Protein AF-0000000078128749 (afdb_homodimer)

Nearest PDB structures (foldseek):
  4pjs-assembly1_A  TM=7.563E-01  e=1.202E-04  unidentified
  5orm-assembly1_A  TM=7.448E-01  e=1.924E-04  synthetic construct
  4pjq-assembly2_B  TM=6.997E-01  e=1.733E-04  unidentified
  5i9h-assembly1_A  TM=6.957E-01  e=4.929E-04  unidentified
  4wn4-assembly2_B  TM=5.924E-01  e=3.795E-04  synthetic construct

Sequence (244 aa):
MKEMEDLGLKFIANACFDLIIDGCAKAGKLEESLMHCEKMLERRLVPSCWAFNEMVGKLSEIGNMEQANAMLTILLDRGLLPDEITYSLLIEGKKMSFMKFSNSTMKLRTDHCLLDYWSMRHMKEMEDLGLKFIANACFDLIIDGCAKAGKLEESLMHCEKMLERRLVPSCWAFNEMVGKLSEIGNMEQANAMLTILLDRGLLPDEITYSLLIEGKKMSFMKFSNSTMKLRTDHCLLDYWSMRH

InterPro domains:
  IPR002885 Pentatricopeptide repeat [PS51375] (13-47)
  IPR002885 Pentatricopeptide repeat [TIGR00756] (16-49)
  IPR011990 Tetratricopeptide-like helical domain superfamily [G3DSA:1.25.40.10] (2-110)

Secondary structure (DSSP, 8-state):
-HHHHHTT-HHHHHHHHHHHHHHHHHTT-HHHHHHHHHHHHHTT----HHHHHHHHHHHHHTT-HHHHHHHHHHHHHTT----HHHHHHHHHHHHHHHHHHHTTT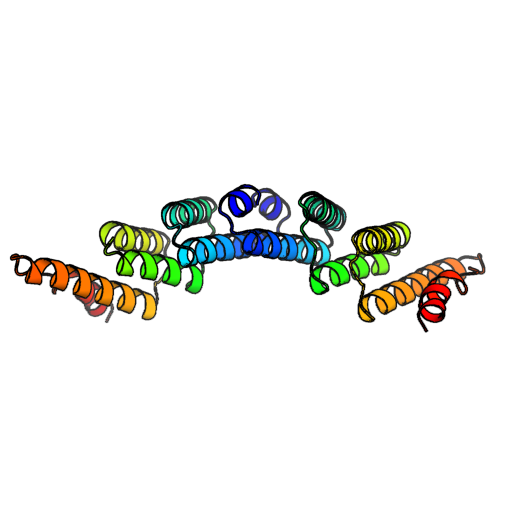-----HHHHHHHHHHH-/-HHHHHTT-HHHHHHHHHHHHHHHHHTT-HHHHHHHHHHHHHTT----HHHHHHHHHHHHHTT-HHHHHHHHHHHHHTT----HHHHHHHHHHHHHHHHHHHTTT-----HHHHHHHHHHH-

Radius of gyration: 25.06 Å; Cα contacts (8 Å, |Δi|>4): 248; chains: 2; bounding box: 35×80×43 Å

Foldseek 3Di:
DVVCVVVVNVVVVQVVLQCQLLVCLVVVVLVRSVVSQVVCVVVVHHHDLNSLLSNLLSCLVVLVLVVSVVSVVVCVVSVHDHDPSSLVSSVSSVVVNQVVVVVVPDNDPPPPPSCVVVVVVD/DVVCVVVVNVVVVQVVLLCQLLVCLVVVVLVRSVVSQVVCVVVVHHHDLNSLLSNLLSCLVVLVLVVSVVSVVVCVVSV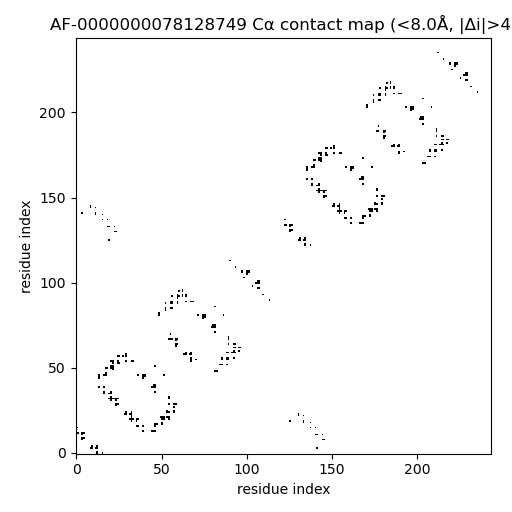HDHDPSSLVSSVSSVVVNQVVCVVPPDNDPPPPPSVVVVVVVD

pLDDT: mean 82.67, std 19.43, range [31.27, 96.88]

Organism: Quercus suber (NCBI:txid58331)

Solvent-accessible surface area (backbone atoms only — not comparable to full-atom values): 13249 Å² total; per-residue (Å²): 91,68,68,37,42,76,71,71,34,49,68,52,32,48,49,38,50,31,48,47,25,31,47,27,27,74,71,67,37,47,71,60,16,50,51,50,48,51,53,38,46,75,69,74,40,74,74,44,70,64,29,46,38,46,40,38,38,50,29,18,73,73,50,40,50,68,60,32,50,50,52,51,51,54,40,46,75,71,71,45,79,80,52,70,65,47,53,50,38,52,52,52,18,51,51,52,47,41,51,59,35,44,77,59,74,58,88,73,85,65,73,67,67,68,54,51,60,60,59,68,75,98,91,66,67,36,42,74,70,71,34,48,68,52,32,49,50,38,50,30,47,46,24,30,49,27,26,75,70,66,39,47,69,59,16,52,51,48,48,51,53,37,47,74,69,74,40,74,75,44,71,64,29,46,39,45,41,37,38,49,28,17,72,75,51,39,49,68,59,34,50,50,51,52,52,53,41,44,75,70,70,46,80,81,53,72,66,46,52,49,37,52,52,52,19,52,51,50,46,40,49,61,35,45,80,36,89,58,86,74,86,65,72,66,68,68,55,52,63,60,58,68,76,100

Structure (mmCIF, N/CA/C/O backbone):
data_AF-0000000078128749-model_v1
#
loop_
_entity.id
_entity.type
_entity.pdbx_description
1 polymer 'Pentatricopeptide repeat-containing protein'
#
loop_
_atom_site.group_PDB
_atom_site.id
_atom_site.type_symbol
_atom_site.label_atom_id
_atom_site.label_alt_id
_atom_site.label_comp_id
_atom_site.label_asym_id
_atom_site.label_entity_id
_atom_site.label_seq_id
_atom_site.pdbx_PDB_ins_code
_atom_site.Cartn_x
_atom_site.Cartn_y
_atom_site.Cartn_z
_atom_site.occupancy
_atom_site.B_iso_or_equiv
_atom_site.auth_seq_id
_atom_site.auth_comp_id
_atom_site.auth_asym_id
_atom_site.auth_atom_id
_atom_site.pdbx_PDB_model_num
ATOM 1 N N . MET A 1 1 ? 4.871 -4.762 8.406 1 80.31 1 MET A N 1
ATOM 2 C CA . MET A 1 1 ? 5.758 -3.773 7.801 1 80.31 1 MET A CA 1
ATOM 3 C C . MET A 1 1 ? 7.215 -4.066 8.141 1 80.31 1 MET A C 1
ATOM 5 O O . MET A 1 1 ? 8.078 -4.066 7.262 1 80.31 1 MET A O 1
ATOM 9 N N . LYS A 1 2 ? 7.371 -4.434 9.383 1 82.25 2 LYS A N 1
ATOM 10 C CA . LYS A 1 2 ? 8.719 -4.82 9.766 1 82.25 2 LYS A CA 1
ATOM 11 C C . LYS A 1 2 ? 9.18 -6.055 9 1 82.25 2 LYS A C 1
ATOM 13 O O . LYS A 1 2 ? 10.344 -6.141 8.586 1 82.25 2 LYS A O 1
ATOM 18 N N . GLU A 1 3 ? 8.25 -6.945 8.828 1 85.62 3 GLU A N 1
ATOM 19 C CA . GLU A 1 3 ? 8.555 -8.164 8.078 1 85.62 3 GLU A CA 1
ATOM 20 C C . GLU A 1 3 ? 9.039 -7.832 6.668 1 85.62 3 GLU A C 1
ATOM 22 O O . GLU A 1 3 ? 9.984 -8.453 6.168 1 85.62 3 GLU A O 1
ATOM 27 N N . MET A 1 4 ? 8.406 -6.836 6.02 1 91.19 4 MET A N 1
ATOM 28 C CA . MET A 1 4 ? 8.789 -6.449 4.664 1 91.19 4 MET A CA 1
ATOM 29 C C . MET A 1 4 ? 10.18 -5.828 4.645 1 91.19 4 MET A C 1
ATOM 31 O O . MET A 1 4 ? 10.969 -6.094 3.74 1 91.19 4 MET A O 1
ATOM 35 N N . GLU A 1 5 ? 10.477 -5.09 5.668 1 90.31 5 GLU A N 1
ATOM 36 C CA . GLU A 1 5 ? 11.797 -4.484 5.773 1 90.31 5 GLU A CA 1
ATOM 37 C C . GLU A 1 5 ? 12.883 -5.547 5.938 1 90.31 5 GLU A C 1
ATOM 39 O O . GLU A 1 5 ? 13.945 -5.453 5.324 1 90.31 5 GLU A O 1
ATOM 44 N N . ASP A 1 6 ? 12.555 -6.566 6.734 1 90.25 6 ASP A N 1
ATOM 45 C CA . ASP A 1 6 ? 13.508 -7.648 6.98 1 90.25 6 ASP A CA 1
ATOM 46 C C . ASP A 1 6 ? 13.766 -8.453 5.711 1 90.25 6 ASP A C 1
ATOM 48 O O . ASP A 1 6 ? 14.859 -8.992 5.527 1 90.25 6 ASP A O 1
ATOM 52 N N . LEU A 1 7 ? 12.82 -8.414 4.805 1 89.44 7 LEU A N 1
ATOM 53 C CA . LEU A 1 7 ? 12.938 -9.141 3.543 1 89.44 7 LEU A CA 1
ATOM 54 C C . LEU A 1 7 ? 13.648 -8.297 2.492 1 89.44 7 LEU A C 1
ATOM 56 O O . LEU A 1 7 ? 13.836 -8.734 1.355 1 89.44 7 LEU A O 1
ATOM 60 N N . GLY A 1 8 ? 14.125 -7.121 2.861 1 90.19 8 GLY A N 1
ATOM 61 C CA . GLY A 1 8 ? 14.773 -6.223 1.92 1 90.19 8 GLY A CA 1
ATOM 62 C C . GLY A 1 8 ? 13.789 -5.484 1.025 1 90.19 8 GLY A C 1
ATOM 63 O O . GLY A 1 8 ? 14.164 -5 -0.044 1 90.19 8 GLY A O 1
ATOM 64 N N . LEU A 1 9 ? 12.602 -5.438 1.396 1 92.88 9 LEU A N 1
ATOM 65 C CA . LEU A 1 9 ? 11.555 -4.793 0.609 1 92.88 9 LEU A CA 1
ATOM 66 C C . LEU A 1 9 ? 11.078 -3.516 1.285 1 92.88 9 LEU A C 1
ATOM 68 O O . LEU A 1 9 ? 9.875 -3.324 1.48 1 92.88 9 LEU A O 1
ATOM 72 N N . LYS A 1 10 ? 11.969 -2.676 1.602 1 92.75 10 LYS A N 1
ATOM 73 C CA . LYS A 1 10 ? 11.688 -1.406 2.266 1 92.75 10 LYS A CA 1
ATOM 74 C C . LYS A 1 10 ? 10.734 -0.554 1.434 1 92.75 10 LYS A C 1
ATOM 76 O O . LYS A 1 10 ? 9.906 0.182 1.983 1 92.75 10 LYS A O 1
ATOM 81 N N . PHE A 1 11 ? 10.891 -0.655 0.201 1 93.31 11 PHE A N 1
ATOM 82 C CA . PHE A 1 11 ? 10.047 0.138 -0.688 1 93.31 11 PHE A CA 1
ATOM 83 C C . PHE A 1 11 ? 8.578 -0.239 -0.521 1 93.31 11 PHE A C 1
ATOM 85 O O . PHE A 1 11 ? 7.699 0.62 -0.607 1 93.31 11 PHE A O 1
ATOM 92 N N . ILE A 1 12 ? 8.297 -1.489 -0.287 1 94.94 12 ILE A N 1
ATOM 93 C CA . ILE A 1 12 ? 6.926 -1.939 -0.09 1 94.94 12 ILE A CA 1
ATOM 94 C C . ILE A 1 12 ? 6.391 -1.398 1.234 1 94.94 12 ILE A C 1
ATOM 96 O O . ILE A 1 12 ? 5.258 -0.924 1.305 1 94.94 12 ILE A O 1
ATOM 100 N N . ALA A 1 13 ? 7.23 -1.529 2.223 1 94.12 13 ALA A N 1
ATOM 101 C CA . ALA A 1 13 ? 6.844 -0.983 3.521 1 94.12 13 ALA A CA 1
ATOM 102 C C . ALA A 1 13 ? 6.516 0.503 3.416 1 94.12 13 ALA A C 1
ATOM 104 O O . ALA A 1 13 ? 5.508 0.963 3.963 1 94.12 13 ALA A O 1
ATOM 105 N N . ASN A 1 14 ? 7.383 1.207 2.719 1 95 14 ASN A N 1
ATOM 106 C CA . ASN A 1 14 ? 7.168 2.637 2.529 1 95 14 ASN A CA 1
ATOM 107 C C . ASN A 1 14 ? 5.844 2.916 1.823 1 95 14 ASN A C 1
ATOM 109 O O . ASN A 1 14 ? 5.098 3.807 2.227 1 95 14 ASN A O 1
ATOM 113 N N . ALA A 1 15 ? 5.578 2.172 0.867 1 95 15 ALA A N 1
ATOM 114 C CA . ALA A 1 15 ? 4.352 2.346 0.092 1 95 15 ALA A CA 1
ATOM 115 C C . ALA A 1 15 ? 3.119 2.043 0.939 1 95 15 ALA A C 1
ATOM 117 O O . ALA A 1 15 ? 2.111 2.752 0.857 1 95 15 ALA A O 1
ATOM 118 N N . CYS A 1 16 ? 3.152 1.003 1.67 1 95.62 16 CYS A N 1
ATOM 119 C CA . CYS A 1 16 ? 2.045 0.65 2.551 1 95.62 16 CYS A CA 1
ATOM 120 C C . CYS A 1 16 ? 1.791 1.75 3.574 1 95.62 16 CYS A C 1
ATOM 122 O O . CYS A 1 16 ? 0.648 2.166 3.773 1 95.62 16 CYS A O 1
ATOM 124 N N . PHE A 1 17 ? 2.867 2.236 4.16 1 95.62 17 PHE A N 1
ATOM 125 C CA . PHE A 1 17 ? 2.721 3.312 5.137 1 95.62 17 PHE A CA 1
ATOM 126 C C . PHE A 1 17 ? 2.072 4.535 4.5 1 95.62 17 PHE A C 1
ATOM 128 O O . PHE A 1 17 ? 1.204 5.168 5.102 1 95.62 17 PHE A O 1
ATOM 135 N N . ASP A 1 18 ? 2.494 4.812 3.375 1 95.75 18 ASP A N 1
ATOM 136 C CA . ASP A 1 18 ? 1.937 5.961 2.664 1 95.75 18 ASP A CA 1
ATOM 137 C C . ASP A 1 18 ? 0.432 5.801 2.457 1 95.75 18 ASP A C 1
ATOM 139 O O . ASP A 1 18 ? -0.333 6.746 2.668 1 95.75 18 ASP A O 1
ATOM 143 N N . LEU A 1 19 ? 0.051 4.672 2.059 1 95 19 LEU A N 1
ATOM 144 C CA . LEU A 1 19 ? -1.359 4.395 1.813 1 95 19 LEU A CA 1
ATOM 145 C C . LEU A 1 19 ? -2.172 4.527 3.098 1 95 19 LEU A C 1
ATOM 147 O O . LEU A 1 19 ? -3.271 5.082 3.088 1 95 19 LEU A O 1
ATOM 151 N N . ILE A 1 20 ? -1.637 4.066 4.113 1 96.12 20 ILE A N 1
ATOM 152 C CA . ILE A 1 20 ? -2.33 4.066 5.395 1 96.12 20 ILE A CA 1
ATOM 153 C C . ILE A 1 20 ? -2.482 5.504 5.895 1 96.12 20 ILE A C 1
ATOM 155 O O . ILE A 1 20 ? -3.574 5.914 6.293 1 96.12 20 ILE A O 1
ATOM 159 N N . ILE A 1 21 ? -1.405 6.223 5.84 1 96.69 21 ILE A N 1
ATOM 160 C CA . ILE A 1 21 ? -1.433 7.609 6.293 1 96.69 21 ILE A CA 1
ATOM 161 C C . ILE A 1 21 ? -2.439 8.406 5.465 1 96.69 21 ILE A C 1
ATOM 163 O O . ILE A 1 21 ? -3.297 9.094 6.016 1 96.69 21 ILE A O 1
ATOM 167 N N . ASP A 1 22 ? -2.346 8.266 4.227 1 95.81 22 ASP A N 1
ATOM 168 C CA . ASP A 1 22 ? -3.232 8.961 3.303 1 95.81 22 ASP A CA 1
ATOM 169 C C . ASP A 1 22 ? -4.688 8.547 3.516 1 95.81 22 ASP A C 1
ATO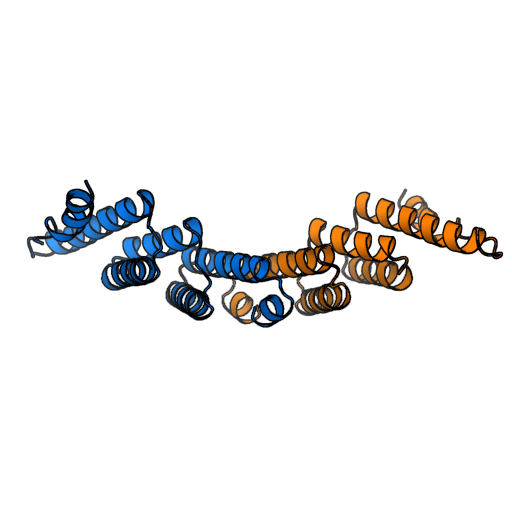M 171 O O . ASP A 1 22 ? -5.578 9.398 3.582 1 95.81 22 ASP A O 1
ATOM 175 N N . GLY A 1 23 ? -4.859 7.312 3.615 1 95.56 23 GLY A N 1
ATOM 176 C CA . GLY A 1 23 ? -6.211 6.801 3.766 1 95.56 23 GLY A CA 1
ATOM 177 C C . GLY A 1 23 ? -6.867 7.223 5.062 1 95.56 23 GLY A C 1
ATOM 178 O O . GLY A 1 23 ? -8.031 7.645 5.07 1 95.56 23 GLY A O 1
ATOM 179 N N . CYS A 1 24 ? -6.188 7.082 6.102 1 96.88 24 CYS A N 1
ATOM 180 C CA . CYS A 1 24 ? -6.707 7.504 7.398 1 96.88 24 CYS A CA 1
ATOM 181 C C . CYS A 1 24 ? -7.043 8.992 7.398 1 96.88 24 CYS A C 1
ATOM 183 O O . CYS A 1 24 ? -8.086 9.398 7.918 1 96.88 24 CYS A O 1
ATOM 185 N N . ALA A 1 25 ? -6.176 9.766 6.785 1 96.38 25 ALA A N 1
ATOM 186 C CA . ALA A 1 25 ? -6.41 11.203 6.715 1 96.38 25 ALA A CA 1
ATOM 187 C C . ALA A 1 25 ? -7.684 11.516 5.934 1 96.38 25 ALA A C 1
ATOM 189 O O . ALA A 1 25 ? -8.516 12.312 6.383 1 96.38 25 ALA A O 1
ATOM 190 N N . LYS A 1 26 ? -7.863 10.906 4.883 1 95.62 26 LYS A N 1
ATOM 191 C CA . LYS A 1 26 ? -9.023 11.141 4.023 1 95.62 26 LYS A CA 1
ATOM 192 C C . LYS A 1 26 ? -10.312 10.688 4.711 1 95.62 26 LYS A C 1
ATOM 194 O O . LYS A 1 26 ? -11.367 11.297 4.52 1 95.62 26 LYS A O 1
ATOM 199 N N . ALA A 1 27 ? -10.195 9.711 5.484 1 95.06 27 ALA A N 1
ATOM 200 C CA . ALA A 1 27 ? -11.352 9.172 6.18 1 95.06 27 ALA A CA 1
ATOM 201 C C . ALA A 1 27 ? -11.641 9.961 7.457 1 95.06 27 ALA A C 1
ATOM 203 O O . ALA A 1 27 ? -12.602 9.664 8.172 1 95.06 27 ALA A O 1
ATOM 204 N N . GLY A 1 28 ? -10.773 10.898 7.805 1 93.81 28 GLY A N 1
ATOM 205 C CA . GLY A 1 28 ? -10.969 11.734 8.977 1 93.81 28 GLY A CA 1
ATOM 206 C C . GLY A 1 28 ? -10.422 11.117 10.25 1 93.81 28 GLY A C 1
ATOM 207 O O . GLY A 1 28 ? -10.703 11.594 11.352 1 93.81 28 GLY A O 1
ATOM 208 N N . LYS A 1 29 ? -9.734 10 10.062 1 95.56 29 LYS A N 1
ATOM 209 C CA . LYS A 1 29 ? -9.086 9.352 11.195 1 95.56 29 LYS A CA 1
ATOM 210 C C . LYS A 1 29 ? -7.691 9.938 11.43 1 95.56 29 LYS A C 1
ATOM 212 O O . LYS A 1 29 ? -6.691 9.234 11.297 1 95.56 29 LYS A O 1
ATOM 217 N N . LEU A 1 30 ? -7.605 11.109 11.914 1 95.25 30 LEU A N 1
ATOM 218 C CA . LEU A 1 30 ? -6.379 11.898 11.953 1 95.25 30 LEU A CA 1
ATOM 219 C C . LEU A 1 30 ? -5.434 11.383 13.031 1 95.25 30 LEU A C 1
ATOM 221 O O . LEU A 1 30 ? -4.215 11.406 12.859 1 95.25 30 LEU A O 1
ATOM 225 N N . GLU A 1 31 ? -6 11.016 14.148 1 94.38 31 GLU A N 1
ATOM 226 C CA . GLU A 1 31 ? -5.141 10.469 15.195 1 94.38 31 GLU A CA 1
ATOM 227 C C . GLU A 1 31 ? -4.391 9.234 14.703 1 94.38 31 GLU A C 1
ATOM 229 O O . GLU A 1 31 ? -3.193 9.086 14.953 1 94.38 31 GLU A O 1
ATOM 234 N N . GLU A 1 32 ? -5.152 8.43 14.086 1 95.56 32 GLU A N 1
ATOM 235 C CA . GLU A 1 32 ? -4.527 7.234 13.523 1 95.56 32 GLU A CA 1
ATOM 236 C C . GLU A 1 32 ? -3.512 7.602 12.445 1 95.56 32 GLU A C 1
ATOM 238 O O . GLU A 1 32 ? -2.438 7.004 12.367 1 95.56 32 GLU A O 1
ATOM 243 N N . SER A 1 33 ? -3.855 8.469 11.531 1 96.56 33 SER A N 1
ATOM 244 C CA . SER A 1 33 ? -2.943 8.922 10.484 1 96.56 33 SER A CA 1
ATOM 245 C C . SER A 1 33 ? -1.631 9.43 11.078 1 96.56 33 SER A C 1
ATOM 247 O O . SER A 1 33 ? -0.551 9.055 10.617 1 96.56 33 SER A O 1
ATOM 249 N N . LEU A 1 34 ? -1.73 10.195 12.094 1 94.25 34 LEU A N 1
ATOM 250 C CA . LEU A 1 34 ? -0.562 10.766 12.758 1 94.25 34 LEU A CA 1
ATOM 251 C C . LEU A 1 34 ? 0.286 9.672 13.398 1 94.25 34 LEU A C 1
ATOM 253 O O . LEU A 1 34 ? 1.517 9.711 13.32 1 94.25 34 LEU A O 1
ATOM 257 N N . MET A 1 35 ? -0.373 8.789 14.055 1 94.69 35 MET A N 1
ATOM 258 C CA . MET A 1 35 ? 0.328 7.688 14.703 1 94.69 35 MET A CA 1
ATOM 259 C C . MET A 1 35 ? 1.159 6.898 13.695 1 94.69 35 MET A C 1
ATOM 261 O O . MET A 1 35 ? 2.318 6.578 13.961 1 94.69 35 MET A O 1
ATOM 265 N N . HIS A 1 36 ? 0.603 6.602 12.594 1 95.5 36 HIS A N 1
ATOM 266 C CA . HIS A 1 36 ? 1.314 5.828 11.586 1 95.5 36 HIS A CA 1
ATOM 267 C C . HIS A 1 36 ? 2.424 6.656 10.938 1 95.5 36 HIS A C 1
ATOM 269 O O . HIS A 1 36 ? 3.469 6.117 10.57 1 95.5 36 HIS A O 1
ATOM 275 N N . CYS A 1 37 ? 2.203 7.891 10.781 1 95.38 37 CYS A N 1
ATOM 276 C CA . CYS A 1 37 ? 3.266 8.758 10.281 1 95.38 37 CYS A CA 1
ATOM 277 C C . CYS A 1 37 ? 4.469 8.734 11.219 1 95.38 37 CYS A C 1
ATOM 279 O O . CYS A 1 37 ? 5.609 8.625 10.758 1 95.38 37 CYS A O 1
ATOM 281 N N . GLU A 1 38 ? 4.219 8.82 12.445 1 92.12 38 GLU A N 1
ATOM 282 C CA . GLU A 1 38 ? 5.297 8.758 13.43 1 92.12 38 GLU A CA 1
ATOM 283 C C . GLU A 1 38 ? 6.02 7.414 13.367 1 92.12 38 GLU A C 1
ATOM 285 O O . GLU A 1 38 ? 7.25 7.359 13.453 1 92.12 38 GLU A O 1
ATOM 290 N N . LYS A 1 39 ? 5.262 6.398 13.328 1 93.5 39 LYS A N 1
ATOM 291 C CA . LYS A 1 39 ? 5.852 5.066 13.211 1 93.5 39 LYS A CA 1
ATOM 292 C C . LYS A 1 39 ? 6.758 4.973 11.984 1 93.5 39 LYS A C 1
ATOM 294 O O . LYS A 1 39 ? 7.816 4.348 12.039 1 93.5 39 LYS A O 1
ATOM 299 N N . MET A 1 40 ? 6.266 5.516 10.914 1 94.75 40 MET A N 1
ATOM 300 C CA . MET A 1 40 ? 7.043 5.535 9.68 1 94.75 40 MET A CA 1
ATOM 301 C C . MET A 1 40 ? 8.383 6.227 9.891 1 94.75 40 MET A C 1
ATOM 303 O O . MET A 1 40 ? 9.43 5.707 9.484 1 94.75 40 MET A O 1
ATOM 307 N N . LEU A 1 41 ? 8.438 7.316 10.492 1 90.88 41 LEU A N 1
ATOM 308 C CA . LEU A 1 41 ? 9.633 8.102 10.734 1 90.88 41 LEU A CA 1
ATOM 309 C C . LEU A 1 41 ? 10.586 7.371 11.672 1 90.88 41 LEU A C 1
ATOM 311 O O . LEU A 1 41 ? 11.805 7.438 11.508 1 90.88 41 LEU A O 1
ATOM 315 N N . GLU A 1 42 ? 10.047 6.715 12.625 1 91.31 42 GLU A N 1
ATOM 316 C CA . GLU A 1 42 ? 10.859 5.941 13.555 1 91.31 42 GLU A CA 1
ATOM 317 C C . GLU A 1 42 ? 11.617 4.828 12.836 1 91.31 42 GLU A C 1
ATOM 319 O O . GLU A 1 42 ? 12.688 4.418 13.281 1 91.31 42 GLU A O 1
ATOM 324 N N . ARG A 1 43 ? 11.062 4.41 11.82 1 92.12 43 ARG A N 1
ATOM 325 C CA . ARG A 1 43 ? 11.68 3.336 11.047 1 92.12 43 ARG A CA 1
ATOM 326 C C . ARG A 1 43 ? 12.586 3.896 9.961 1 92.12 43 ARG A C 1
ATOM 328 O O . ARG A 1 43 ? 13.039 3.156 9.086 1 92.12 43 ARG A O 1
ATOM 335 N N . ARG A 1 44 ? 12.797 5.16 10.016 1 90.12 44 ARG A N 1
ATOM 336 C CA . ARG A 1 44 ? 13.664 5.879 9.094 1 90.12 44 ARG A CA 1
ATOM 337 C C . ARG A 1 44 ? 13.109 5.84 7.676 1 90.12 44 ARG A C 1
ATOM 339 O O . ARG A 1 44 ? 13.875 5.816 6.707 1 90.12 44 ARG A O 1
ATOM 346 N N . LEU A 1 45 ? 11.859 5.645 7.629 1 92 45 LEU A N 1
ATOM 347 C CA . LEU A 1 45 ? 11.125 5.879 6.391 1 92 45 LEU A CA 1
ATOM 348 C C . LEU A 1 45 ? 10.539 7.285 6.359 1 92 45 LEU A C 1
ATOM 350 O O . LEU A 1 45 ? 10.539 7.98 7.379 1 92 45 LEU A O 1
ATOM 354 N N . VAL A 1 46 ? 10.188 7.676 5.148 1 88.88 46 VAL A N 1
ATOM 355 C CA . VAL A 1 46 ? 9.68 9.039 5.043 1 88.88 46 VAL A CA 1
ATOM 356 C C . VAL A 1 46 ? 8.391 9.055 4.23 1 88.88 46 VAL A C 1
ATOM 358 O O . VAL A 1 46 ? 8.305 8.43 3.172 1 88.88 46 VAL A O 1
ATOM 361 N N . PRO A 1 47 ? 7.41 9.766 4.82 1 92.62 47 PRO A N 1
ATOM 362 C CA . PRO A 1 47 ? 6.176 9.875 4.035 1 92.62 47 PRO A CA 1
ATOM 363 C C . PRO A 1 47 ? 6.379 10.641 2.727 1 92.62 47 PRO A C 1
ATOM 365 O O . PRO A 1 47 ? 7.195 11.562 2.666 1 92.62 47 PRO A O 1
ATOM 368 N N . SER A 1 48 ? 5.66 10.234 1.717 1 92.44 48 SER A N 1
ATOM 369 C CA . SER A 1 48 ? 5.664 11 0.472 1 92.44 48 SER A CA 1
ATOM 370 C C . SER A 1 48 ? 5.016 12.367 0.659 1 92.44 48 SER A C 1
ATOM 372 O O . SER A 1 48 ? 4.277 12.578 1.623 1 92.44 48 SER A O 1
ATOM 374 N N . CYS A 1 49 ? 5.324 13.172 -0.322 1 90.19 49 CYS A N 1
ATOM 375 C CA . CYS A 1 49 ? 4.707 14.492 -0.295 1 90.19 49 CYS A CA 1
ATOM 376 C C . CYS A 1 49 ? 3.188 14.391 -0.357 1 90.19 49 CYS A C 1
ATOM 378 O O . CYS A 1 49 ? 2.48 15.172 0.281 1 90.19 49 CYS A O 1
ATOM 380 N N . TRP A 1 50 ? 2.805 13.461 -1.003 1 92.75 50 TRP A N 1
ATOM 381 C CA . TRP A 1 50 ? 1.367 13.273 -1.176 1 92.75 50 TRP A CA 1
ATOM 382 C C . TRP A 1 50 ? 0.698 12.938 0.153 1 92.75 50 TRP A C 1
ATOM 384 O O . TRP A 1 50 ? -0.265 13.602 0.554 1 92.75 50 TRP A O 1
ATOM 394 N N . ALA A 1 51 ? 1.237 11.906 0.802 1 94.62 51 ALA A N 1
ATOM 395 C CA . ALA A 1 51 ? 0.648 11.484 2.072 1 94.62 51 ALA A CA 1
ATOM 396 C C . ALA A 1 51 ? 0.796 12.578 3.131 1 94.62 51 ALA A C 1
ATOM 398 O O . ALA A 1 51 ? -0.133 12.828 3.9 1 94.62 51 ALA A O 1
ATOM 399 N N . PHE A 1 52 ? 1.921 13.203 3.111 1 94.06 52 PHE A N 1
ATOM 400 C CA . PHE A 1 52 ? 2.16 14.273 4.074 1 94.06 52 PHE A CA 1
ATOM 401 C C . PHE A 1 52 ? 1.222 15.445 3.824 1 94.06 52 PHE A C 1
ATOM 403 O O . PHE A 1 52 ? 0.632 15.992 4.762 1 94.06 52 PHE A O 1
ATOM 410 N N . ASN A 1 53 ? 1.047 15.844 2.646 1 93.38 53 ASN A N 1
ATOM 411 C CA . ASN A 1 53 ? 0.171 16.953 2.301 1 93.38 53 ASN A CA 1
ATOM 412 C C . ASN A 1 53 ? -1.279 16.672 2.68 1 93.38 53 ASN A C 1
ATOM 414 O O . ASN A 1 53 ? -2.002 17.578 3.113 1 93.38 53 ASN A O 1
ATOM 418 N N . GLU A 1 54 ? -1.703 15.469 2.395 1 96.31 54 GLU A N 1
ATOM 419 C CA . GLU A 1 54 ? -3.066 15.109 2.779 1 96.31 54 GLU A CA 1
ATOM 420 C C . GLU A 1 54 ? -3.271 15.266 4.285 1 96.31 54 GLU A C 1
ATOM 422 O O . GLU A 1 54 ? -4.285 15.812 4.723 1 96.31 54 GLU A O 1
ATOM 427 N N . MET A 1 55 ? -2.281 14.805 5.043 1 95.94 55 MET A N 1
ATOM 428 C CA . MET A 1 55 ? -2.363 14.883 6.5 1 95.94 55 MET A CA 1
ATOM 429 C C . MET A 1 55 ? -2.381 16.344 6.965 1 95.94 55 MET A C 1
ATOM 431 O O . MET A 1 55 ? -3.254 16.734 7.738 1 95.94 55 MET A O 1
ATOM 435 N N . VAL A 1 56 ? -1.484 17.141 6.504 1 94.94 56 VAL A N 1
ATOM 436 C CA . VAL A 1 56 ? -1.387 18.547 6.871 1 94.94 56 VAL A CA 1
ATOM 437 C C . VAL A 1 56 ? -2.65 19.281 6.434 1 94.94 56 VAL A C 1
ATOM 439 O O . VAL A 1 56 ? -3.154 20.141 7.156 1 94.94 56 VAL A O 1
ATOM 442 N N . GLY A 1 57 ? -3.049 18.953 5.312 1 95 57 GLY A N 1
ATOM 443 C CA . GLY A 1 57 ? -4.281 19.547 4.812 1 95 57 GLY A CA 1
ATOM 444 C C . GLY A 1 57 ? -5.473 19.281 5.715 1 95 57 GLY A C 1
ATOM 445 O O . GLY A 1 57 ? -6.23 20.203 6.031 1 95 57 GLY A O 1
ATOM 446 N N . LYS A 1 58 ? -5.688 18.125 6.102 1 96.19 58 LYS A N 1
ATOM 447 C CA . LYS A 1 58 ? -6.816 17.781 6.961 1 96.19 58 LYS A CA 1
ATOM 448 C C . LYS A 1 58 ? -6.688 18.438 8.336 1 96.19 58 LYS A C 1
ATOM 450 O O . LYS A 1 58 ? -7.68 18.906 8.898 1 96.19 58 LYS A O 1
ATOM 455 N N . LEU A 1 59 ? -5.488 18.453 8.859 1 94.94 59 LEU A N 1
ATOM 456 C CA . LEU A 1 59 ? -5.254 19.109 10.141 1 94.94 59 LEU A CA 1
ATOM 457 C C . LEU A 1 59 ? -5.582 20.594 10.055 1 94.94 59 LEU A C 1
ATOM 459 O O . LEU A 1 59 ? -6.176 21.156 10.977 1 94.94 59 LEU A O 1
ATOM 463 N N . SER A 1 60 ? -5.246 21.172 8.945 1 92.81 60 SER A N 1
ATOM 464 C CA . SER A 1 60 ? -5.527 22.594 8.719 1 92.81 60 SER A CA 1
ATOM 465 C C . SER A 1 60 ? -7.023 22.844 8.586 1 92.81 60 SER A C 1
ATOM 467 O O . SER A 1 60 ? -7.539 23.844 9.078 1 92.81 60 SER A O 1
ATOM 469 N N . GLU A 1 61 ? -7.625 22.016 7.926 1 92.06 61 GLU A N 1
ATOM 470 C CA . GLU A 1 61 ? -9.062 22.141 7.688 1 92.06 61 GLU A CA 1
ATOM 471 C C . GLU A 1 61 ? -9.836 22.156 9 1 92.06 61 GLU A C 1
ATOM 473 O O . GLU A 1 61 ? -10.836 22.875 9.125 1 92.06 61 GLU A O 1
ATOM 478 N N . ILE A 1 62 ? -9.398 21.391 9.945 1 91.5 62 ILE A N 1
ATOM 479 C CA . ILE A 1 62 ? -10.148 21.297 11.195 1 91.5 62 ILE A CA 1
ATOM 480 C C . ILE A 1 62 ? -9.586 22.297 12.203 1 91.5 62 ILE A C 1
ATOM 482 O O . ILE A 1 62 ? -9.977 22.297 13.375 1 91.5 62 ILE A O 1
ATOM 486 N N . GLY A 1 63 ? -8.586 23.031 11.758 1 88.31 63 GLY A N 1
ATOM 487 C CA . GLY A 1 63 ? -8.07 24.125 12.562 1 88.31 63 GLY A CA 1
ATOM 488 C C . GLY A 1 63 ? -7.035 23.688 13.578 1 88.31 63 GLY A C 1
ATOM 489 O O . GLY A 1 63 ? -6.762 24.391 14.547 1 88.31 63 GLY A O 1
ATOM 490 N N . ASN A 1 64 ? -6.625 22.453 13.477 1 92.44 64 ASN A N 1
ATOM 491 C CA . ASN A 1 64 ? -5.562 21.969 14.359 1 92.44 64 ASN A CA 1
ATOM 492 C C . ASN A 1 64 ? -4.184 22.391 13.852 1 92.44 64 ASN A C 1
ATOM 494 O O . ASN A 1 64 ? -3.395 21.547 13.43 1 92.44 64 ASN A O 1
ATOM 498 N N . MET A 1 65 ? -3.893 23.625 14 1 91.88 65 MET A N 1
ATOM 499 C CA . MET A 1 65 ? -2.67 24.203 13.453 1 91.88 65 MET A CA 1
ATOM 500 C C . MET A 1 65 ? -1.458 23.812 14.289 1 91.88 65 MET A C 1
ATOM 502 O O . MET A 1 65 ? -0.337 23.75 13.781 1 91.88 65 MET A O 1
ATOM 506 N N . GLU A 1 66 ? -1.716 23.578 15.516 1 92.19 66 GLU A N 1
ATOM 507 C CA . GLU A 1 66 ? -0.623 23.125 16.375 1 92.19 66 GLU A CA 1
ATOM 508 C C . GLU A 1 66 ? -0.026 21.812 15.867 1 92.19 66 GLU A C 1
ATOM 510 O O . GLU A 1 66 ? 1.188 21.703 15.688 1 92.19 66 GLU A O 1
ATOM 515 N N . GLN A 1 67 ? -0.866 20.906 15.625 1 93.88 67 GLN A N 1
ATOM 516 C CA . GLN A 1 67 ? -0.391 19.625 15.133 1 93.88 67 GLN A CA 1
ATOM 517 C C . GLN A 1 67 ? 0.128 19.734 13.703 1 93.88 67 GLN A C 1
ATOM 519 O O . GLN A 1 67 ? 1.099 19.078 13.336 1 93.88 67 GLN A O 1
ATOM 524 N N . ALA A 1 68 ? -0.5 20.422 12.859 1 94.38 68 ALA A N 1
ATOM 525 C CA . ALA A 1 68 ? -0.031 20.641 11.492 1 94.38 68 ALA A CA 1
ATOM 526 C C . ALA A 1 68 ? 1.395 21.188 11.477 1 94.38 68 ALA A C 1
ATOM 528 O O . ALA A 1 68 ? 2.248 20.688 10.742 1 94.38 68 ALA A O 1
ATOM 529 N N . ASN A 1 69 ? 1.625 22.156 12.328 1 91.88 69 ASN A N 1
ATOM 530 C CA . ASN A 1 69 ? 2.953 22.75 12.438 1 91.88 69 ASN A CA 1
ATOM 531 C C . ASN A 1 69 ? 3.967 21.766 13.008 1 91.88 69 ASN A C 1
ATOM 533 O O . ASN A 1 69 ? 5.133 21.766 12.602 1 91.88 69 ASN A O 1
ATOM 537 N N . ALA A 1 70 ? 3.547 21.094 13.969 1 92.62 70 ALA A N 1
ATOM 538 C CA . ALA A 1 70 ? 4.426 20.094 14.555 1 92.62 70 ALA A CA 1
ATOM 539 C C . ALA A 1 70 ? 4.891 19.078 13.508 1 92.62 70 ALA A C 1
ATOM 541 O O . ALA A 1 70 ? 6.059 18.688 13.492 1 92.62 70 ALA A O 1
ATOM 542 N N . MET A 1 71 ? 4.008 18.656 12.641 1 92.12 71 MET A N 1
ATOM 543 C CA . MET A 1 71 ? 4.348 17.703 11.586 1 92.12 71 MET A CA 1
ATOM 544 C C . MET A 1 71 ? 5.371 18.312 10.625 1 92.12 71 MET A C 1
ATOM 546 O O . MET A 1 71 ? 6.309 17.641 10.203 1 92.12 71 MET A O 1
ATOM 550 N N . LEU A 1 72 ? 5.18 19.516 10.281 1 91.62 72 LEU A N 1
ATOM 551 C CA . LEU A 1 72 ? 6.125 20.219 9.422 1 91.62 72 LEU A CA 1
ATOM 552 C C . LEU A 1 72 ? 7.512 20.25 10.055 1 91.62 72 LEU A C 1
ATOM 554 O O . LEU A 1 72 ? 8.516 20 9.383 1 91.62 72 LEU A O 1
ATOM 558 N N . THR A 1 73 ? 7.551 20.625 11.297 1 91.31 73 THR A N 1
ATOM 559 C CA . THR A 1 73 ? 8.812 20.703 12.031 1 91.31 73 THR A CA 1
ATOM 560 C C . THR A 1 73 ? 9.516 19.344 12.031 1 91.31 73 THR A C 1
ATOM 562 O O . THR A 1 73 ? 10.734 19.281 11.844 1 91.31 73 THR A O 1
ATOM 565 N N . ILE A 1 74 ? 8.773 18.297 12.281 1 87.38 74 ILE A N 1
ATOM 566 C CA . ILE A 1 74 ? 9.336 16.953 12.305 1 87.38 74 ILE A CA 1
ATOM 567 C C . ILE A 1 74 ? 9.953 16.625 10.953 1 87.38 74 ILE A C 1
ATOM 569 O O . ILE A 1 74 ? 11.055 16.078 10.883 1 87.38 74 ILE A O 1
ATOM 573 N N . LEU A 1 75 ? 9.281 16.922 9.922 1 87.19 75 LEU A N 1
ATOM 574 C CA . LEU A 1 75 ? 9.781 16.641 8.578 1 87.19 75 LEU A CA 1
ATOM 575 C C . LEU A 1 75 ? 11.062 17.438 8.297 1 87.19 75 LEU A C 1
ATOM 577 O O . LEU A 1 75 ? 12.023 16.891 7.754 1 87.19 75 LEU A O 1
ATOM 581 N N . LEU A 1 76 ? 11.086 18.656 8.664 1 86.94 76 LEU A N 1
ATOM 582 C CA . LEU A 1 76 ? 12.258 19.516 8.461 1 86.94 76 LEU A CA 1
ATOM 583 C C . LEU A 1 76 ? 13.453 19 9.25 1 86.94 76 LEU A C 1
ATOM 585 O O . LEU A 1 76 ? 14.578 18.984 8.75 1 86.94 76 LEU A O 1
ATOM 589 N N . ASP A 1 77 ? 13.203 18.578 10.398 1 89.06 77 ASP A N 1
ATOM 590 C CA . ASP A 1 77 ? 14.25 18.047 11.258 1 89.06 77 ASP A CA 1
ATOM 591 C C . ASP A 1 77 ? 14.883 16.797 10.648 1 89.06 77 ASP A C 1
ATOM 593 O O . ASP A 1 77 ? 16.047 16.484 10.898 1 89.06 77 ASP A O 1
ATOM 597 N N . ARG A 1 78 ? 14.125 16.156 9.828 1 86.19 78 ARG A N 1
ATOM 598 C CA . ARG A 1 78 ? 14.609 14.93 9.211 1 86.19 78 ARG A CA 1
ATOM 599 C C . ARG A 1 78 ? 15.227 15.203 7.848 1 86.19 78 ARG A C 1
ATOM 601 O O . ARG A 1 78 ? 15.586 14.281 7.117 1 86.19 78 ARG A O 1
ATOM 608 N N . GLY A 1 79 ? 15.273 16.469 7.555 1 85 79 GLY A N 1
ATOM 609 C CA . GLY A 1 79 ? 15.961 16.891 6.344 1 85 79 GLY A CA 1
ATOM 610 C C . GLY A 1 79 ? 15.078 16.812 5.105 1 85 79 GLY A C 1
ATOM 611 O O . GLY A 1 79 ? 15.586 16.828 3.98 1 85 79 GLY A O 1
ATOM 612 N N . LEU A 1 80 ? 13.836 16.641 5.348 1 84.31 80 LEU A N 1
ATOM 613 C CA . LEU A 1 80 ? 12.906 16.641 4.227 1 84.31 80 LEU A CA 1
ATOM 614 C C . LEU A 1 80 ? 12.414 18.047 3.93 1 84.31 80 LEU A C 1
ATOM 616 O O . LEU A 1 80 ? 12.281 18.875 4.84 1 84.31 80 LEU A O 1
ATOM 620 N N . LEU A 1 81 ? 12.211 18.297 2.656 1 84.38 81 LEU A N 1
ATOM 621 C CA . LEU A 1 81 ? 11.797 19.641 2.268 1 84.38 81 LEU A CA 1
ATOM 622 C C . LEU A 1 81 ? 10.344 19.656 1.813 1 84.38 81 LEU A C 1
ATOM 624 O O . LEU A 1 81 ? 10.016 19.109 0.759 1 84.38 81 LEU A O 1
ATOM 628 N N . PRO A 1 82 ? 9.531 20.266 2.66 1 86.94 82 PRO A N 1
ATOM 629 C CA . PRO A 1 82 ? 8.148 20.438 2.215 1 86.94 82 PRO A CA 1
ATOM 630 C C . PRO A 1 82 ? 8.031 21.234 0.918 1 86.94 82 PRO A C 1
ATOM 632 O O . PRO A 1 82 ? 8.898 22.062 0.624 1 86.94 82 PRO A O 1
ATOM 635 N N . ASP A 1 83 ? 6.988 20.922 0.221 1 88.88 83 ASP A N 1
ATOM 636 C CA . ASP A 1 83 ? 6.816 21.625 -1.047 1 88.88 83 ASP A CA 1
ATOM 637 C C . ASP A 1 83 ? 5.855 22.797 -0.897 1 88.88 83 ASP A C 1
ATOM 639 O O . ASP A 1 83 ? 5.426 23.125 0.213 1 88.88 83 ASP A O 1
ATOM 643 N N . GLU A 1 84 ? 5.648 23.5 -2.045 1 89.94 84 GLU A N 1
ATOM 644 C CA . GLU A 1 84 ? 4.82 24.703 -2.037 1 89.94 84 GLU A CA 1
ATOM 645 C C . GLU A 1 84 ? 3.389 24.391 -1.621 1 89.94 84 GLU A C 1
ATOM 647 O O . GLU A 1 84 ? 2.723 25.203 -0.987 1 89.94 84 GLU A O 1
ATOM 652 N N . ILE A 1 85 ? 2.918 23.266 -1.97 1 90.56 85 ILE A N 1
ATOM 653 C CA . ILE A 1 85 ? 1.561 22.859 -1.616 1 90.56 85 ILE A CA 1
ATOM 654 C C . ILE A 1 85 ? 1.422 22.797 -0.097 1 90.56 85 ILE A C 1
ATOM 656 O O . ILE A 1 85 ? 0.439 23.281 0.466 1 90.56 85 ILE A O 1
ATOM 660 N N . THR A 1 86 ? 2.383 22.203 0.466 1 92.69 86 THR A N 1
ATOM 661 C CA . THR A 1 86 ? 2.377 22.125 1.922 1 92.69 86 THR A CA 1
ATOM 662 C C . THR A 1 86 ? 2.234 23.516 2.545 1 92.69 86 THR A C 1
ATOM 664 O O . THR A 1 86 ? 1.401 23.719 3.432 1 92.69 86 THR A O 1
ATOM 667 N N . TYR A 1 87 ? 3.014 24.391 2.094 1 89.25 87 TYR A N 1
ATOM 668 C CA . TYR A 1 87 ? 2.992 25.734 2.666 1 89.25 87 TYR A CA 1
ATOM 669 C C . TYR A 1 87 ? 1.665 26.438 2.379 1 89.25 87 TYR A C 1
ATOM 671 O O . TYR A 1 87 ? 1.142 27.156 3.225 1 89.25 87 TYR A O 1
ATOM 679 N N . SER A 1 88 ? 1.183 26.234 1.264 1 91.94 88 SER A N 1
ATOM 680 C CA . SER A 1 88 ? -0.116 26.812 0.925 1 91.94 88 SER A CA 1
ATOM 681 C C . SER A 1 88 ? -1.208 26.297 1.857 1 91.94 88 SER A C 1
ATOM 683 O O . SER A 1 88 ? -2.062 27.062 2.307 1 91.94 88 SER A O 1
ATOM 685 N N . LEU A 1 89 ? -1.174 25.078 2.145 1 92.12 89 LEU A N 1
ATOM 686 C CA . LEU A 1 89 ? -2.15 24.469 3.047 1 92.12 89 LEU A CA 1
ATOM 687 C C . LEU A 1 89 ? -2.049 25.078 4.441 1 92.12 89 LEU A C 1
ATOM 689 O O . LEU A 1 89 ? -3.068 25.359 5.074 1 92.12 89 LEU A O 1
ATOM 693 N N . LEU A 1 90 ? -0.854 25.297 4.867 1 91.25 90 LEU A N 1
ATOM 694 C CA . LEU A 1 90 ? -0.639 25.859 6.195 1 91.25 90 LEU A CA 1
ATOM 695 C C . LEU A 1 90 ? -1.128 27.297 6.266 1 91.25 90 LEU A C 1
ATOM 697 O O . LEU A 1 90 ? -1.733 27.703 7.258 1 91.25 90 LEU A O 1
ATOM 701 N N . ILE A 1 91 ? -0.927 28.016 5.246 1 89.81 91 ILE A N 1
ATOM 702 C CA . ILE A 1 91 ? -1.365 29.406 5.172 1 89.81 91 ILE A CA 1
ATOM 703 C C . ILE A 1 91 ? -2.891 29.469 5.188 1 89.81 91 ILE A C 1
ATOM 705 O O . ILE A 1 91 ? -3.48 30.266 5.93 1 89.81 91 ILE A O 1
ATOM 709 N N . GLU A 1 92 ? -3.467 28.688 4.402 1 89.38 92 GLU A N 1
ATOM 710 C CA . GLU A 1 92 ? -4.926 28.641 4.367 1 89.38 92 GLU A CA 1
ATOM 711 C C . GLU A 1 92 ? -5.496 28.266 5.73 1 89.38 92 GLU A C 1
ATOM 713 O O . GLU A 1 92 ? -6.496 28.828 6.172 1 89.38 92 GLU A O 1
ATOM 718 N N . GLY A 1 93 ? -4.941 27.281 6.32 1 88.94 93 GLY A N 1
ATOM 719 C CA . GLY A 1 93 ? -5.383 26.891 7.648 1 88.94 93 GLY A CA 1
ATOM 720 C C . GLY A 1 93 ? -5.27 28.016 8.672 1 88.94 93 GLY A C 1
ATOM 721 O O . GLY A 1 93 ? -6.156 28.188 9.508 1 88.94 93 GLY A O 1
ATOM 722 N N . LYS A 1 94 ? -4.289 28.688 8.625 1 87.44 94 LYS A N 1
ATOM 723 C CA . LYS A 1 94 ? -4.086 29.812 9.539 1 87.44 94 LYS A CA 1
ATOM 724 C C . LYS A 1 94 ? -5.121 30.906 9.305 1 87.44 94 LYS A C 1
ATOM 726 O O . LYS A 1 94 ? -5.641 31.5 10.258 1 87.44 94 LYS A O 1
ATOM 731 N N . LYS A 1 95 ? -5.379 31.141 8.078 1 85.44 95 LYS A N 1
ATOM 732 C CA . LYS A 1 95 ? -6.402 32.125 7.734 1 85.44 95 LYS A CA 1
ATOM 733 C C . LYS A 1 95 ? -7.766 31.719 8.297 1 85.44 95 LYS A C 1
ATOM 735 O O . LYS A 1 95 ? -8.492 32.562 8.828 1 85.44 95 LYS A O 1
ATOM 740 N N . MET A 1 96 ? -8 30.531 8.156 1 83.5 96 MET A N 1
ATOM 741 C CA . MET A 1 96 ? -9.289 30.031 8.641 1 83.5 96 MET A CA 1
ATOM 742 C C . MET A 1 96 ? -9.383 30.141 10.156 1 83.5 96 MET A C 1
ATOM 744 O O . MET A 1 96 ? -10.438 30.469 10.703 1 83.5 96 MET A O 1
ATOM 748 N N . SER A 1 97 ? -8.383 29.812 10.742 1 82.38 97 SER A N 1
ATOM 749 C CA . SER A 1 97 ? -8.336 29.906 12.195 1 82.38 97 SER A CA 1
ATOM 750 C C . SER A 1 97 ? -8.516 31.359 12.664 1 82.38 97 SER A C 1
ATOM 752 O O . SER A 1 97 ? -9.195 31.609 13.664 1 82.38 97 SER A O 1
ATOM 754 N N . PHE A 1 98 ? -7.984 32.281 11.938 1 77.75 98 PHE A N 1
ATOM 755 C CA . PHE A 1 98 ? -8.109 33.688 12.25 1 77.75 98 PHE A CA 1
ATOM 756 C C . PHE A 1 98 ? -9.547 34.156 12.055 1 77.75 98 PHE A C 1
ATOM 758 O O . PHE A 1 98 ? -10.078 34.906 12.883 1 77.75 98 PHE A O 1
ATOM 765 N N . MET A 1 99 ? -10.016 33.781 11.023 1 78.69 99 MET A N 1
ATOM 766 C CA . MET A 1 99 ? -11.391 34.156 10.727 1 78.69 99 MET A CA 1
ATOM 767 C C . MET A 1 99 ? -12.352 33.625 11.773 1 78.69 99 MET A C 1
ATOM 769 O O . MET A 1 99 ? -13.297 34.312 12.164 1 78.69 99 MET A O 1
ATOM 773 N N . LYS A 1 100 ? -12.164 32.531 12.219 1 74.94 100 LYS A N 1
ATOM 774 C CA . LYS A 1 100 ? -13.008 31.938 13.25 1 74.94 100 LYS A CA 1
ATOM 775 C C . LYS A 1 100 ? -12.875 32.688 14.57 1 74.94 100 LYS A C 1
ATOM 777 O O . LYS A 1 100 ? -13.859 32.875 15.297 1 74.94 100 LYS A O 1
ATOM 782 N N . PHE A 1 101 ? -11.68 33.125 14.766 1 68.31 101 PHE A N 1
ATOM 783 C CA . PHE A 1 101 ? -11.43 33.875 15.984 1 68.31 101 PHE A CA 1
ATOM 784 C C . PHE A 1 101 ? -11.984 35.281 15.867 1 68.31 101 PHE A C 1
ATOM 786 O O . PHE A 1 101 ? -12.516 35.844 16.844 1 68.31 101 PHE A O 1
ATOM 793 N N . SER A 1 102 ? -11.617 35.938 14.641 1 68 102 SER A N 1
ATOM 794 C CA . SER A 1 102 ? -12.094 37.281 14.438 1 68 102 SER A CA 1
ATOM 795 C C . SER A 1 102 ? -13.617 37.375 14.523 1 68 102 SER A C 1
ATOM 797 O O . SER A 1 102 ? -14.164 38.375 15.008 1 68 102 SER A O 1
ATOM 799 N N . ASN A 1 103 ? -14.172 36.5 13.8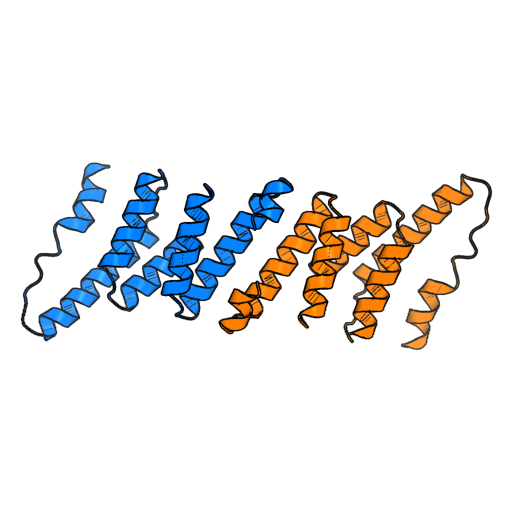36 1 60.81 103 ASN A N 1
ATOM 800 C CA . ASN A 1 103 ? -15.617 36.5 14.023 1 60.81 103 ASN A CA 1
ATOM 801 C C . ASN A 1 103 ? -15.992 36.312 15.492 1 60.81 103 ASN A C 1
ATOM 803 O O . ASN A 1 103 ? -17.094 36.656 15.906 1 60.81 103 ASN A O 1
ATOM 807 N N . SER A 1 104 ? -15.039 35.75 16.094 1 54.75 104 SER A N 1
ATOM 808 C CA . SER A 1 104 ? -15.266 35.688 17.531 1 54.75 104 SER A CA 1
ATOM 809 C C . SER A 1 104 ? -14.672 36.906 18.234 1 54.75 104 SER A C 1
ATOM 811 O O . SER A 1 104 ? -15.234 37.375 19.219 1 54.75 104 SER A O 1
ATOM 813 N N . THR A 1 105 ? -13.891 37.688 18.562 1 50.47 105 THR A N 1
ATOM 814 C CA . THR A 1 105 ? -13.375 38.969 19.062 1 50.47 105 THR A CA 1
ATOM 815 C C . THR A 1 105 ? -11.969 39.219 18.531 1 50.47 105 THR A C 1
ATOM 817 O O . THR A 1 105 ? -11.477 40.375 18.578 1 50.47 105 THR A O 1
ATOM 820 N N . MET A 1 106 ? -10.758 38.375 18.625 1 46.62 106 MET A N 1
ATOM 821 C CA . MET A 1 106 ? -9.336 38.594 18.891 1 46.62 106 MET A CA 1
ATOM 822 C C . MET A 1 106 ? -8.562 38.75 17.578 1 46.62 106 MET A C 1
ATOM 824 O O . MET A 1 106 ? -8.695 37.938 16.672 1 46.62 106 MET A O 1
ATOM 828 N N . LYS A 1 107 ? -8.062 39.969 17.062 1 43.5 107 LYS A N 1
ATOM 829 C CA . LYS A 1 107 ? -7.172 40.469 16.016 1 43.5 107 LYS A CA 1
ATOM 830 C C . LYS A 1 107 ? -5.898 39.625 15.953 1 43.5 107 LYS A C 1
ATOM 832 O O . LYS A 1 107 ? -5.07 39.688 16.859 1 43.5 107 LYS A O 1
ATOM 837 N N . LEU A 1 108 ? -5.719 38.438 15.43 1 43.38 108 LEU A N 1
ATOM 838 C CA . LEU A 1 108 ? -4.551 37.562 15.391 1 43.38 108 LEU A CA 1
ATOM 839 C C . LEU A 1 108 ? -3.469 38.125 14.484 1 43.38 108 LEU A C 1
ATOM 841 O O . LEU A 1 108 ? -3.748 38.531 13.344 1 43.38 108 LEU A O 1
ATOM 845 N N . ARG A 1 109 ? -2.227 38.594 14.953 1 36.19 109 ARG A N 1
ATOM 846 C CA . ARG A 1 109 ? -0.882 38.969 14.523 1 36.19 109 ARG A CA 1
ATOM 847 C C . ARG A 1 109 ? -0.252 37.875 13.672 1 36.19 109 ARG A C 1
ATOM 849 O O . ARG A 1 109 ? 0.715 37.219 14.094 1 36.19 109 ARG A O 1
ATOM 856 N N . THR A 1 110 ? -0.918 37.062 12.984 1 39.94 110 THR A N 1
ATOM 857 C CA . THR A 1 110 ? -0.393 35.844 12.375 1 39.94 110 THR A CA 1
ATOM 858 C C . THR A 1 110 ? 0.508 36.188 11.188 1 39.94 110 THR A C 1
ATOM 860 O O . THR A 1 110 ? 1.036 35.281 10.531 1 39.94 110 THR A O 1
ATOM 863 N N . ASP A 1 111 ? 0.733 37.344 10.719 1 36.81 111 ASP A N 1
ATOM 864 C CA . ASP A 1 111 ? 1.499 37.562 9.5 1 36.81 111 ASP A CA 1
ATOM 865 C C . ASP A 1 111 ? 2.932 37.062 9.648 1 36.81 111 ASP A C 1
ATOM 867 O O . ASP A 1 111 ? 3.592 36.75 8.656 1 36.81 111 ASP A O 1
ATOM 871 N N . HIS A 1 112 ? 3.668 37.219 10.773 1 36.72 112 HIS A N 1
ATOM 872 C CA . HIS A 1 112 ? 5.121 37.125 10.805 1 36.72 112 HIS A CA 1
ATOM 873 C C . HIS A 1 112 ? 5.578 35.688 10.633 1 36.72 112 HIS A C 1
ATOM 875 O O . HIS A 1 112 ? 6.762 35.406 10.422 1 36.72 112 HIS A O 1
ATOM 881 N N . CYS A 1 113 ? 4.887 34.656 11.023 1 37.06 113 CYS A N 1
ATOM 882 C CA . CYS A 1 113 ? 5.582 33.406 11.227 1 37.06 113 CYS A CA 1
ATOM 883 C C . CYS A 1 113 ? 5.812 32.688 9.906 1 37.06 113 CYS A C 1
ATOM 885 O O . CYS A 1 113 ? 6.863 32.062 9.695 1 37.06 113 CYS A O 1
ATOM 887 N N . LEU A 1 114 ? 4.859 32.625 9.125 1 40.31 114 LEU A N 1
ATOM 888 C CA . LEU A 1 114 ? 5.027 31.688 8.016 1 40.31 114 LEU A CA 1
ATOM 889 C C . LEU A 1 114 ? 5.992 32.25 6.977 1 40.31 114 LEU A C 1
ATOM 891 O O . LEU A 1 114 ? 6.789 31.516 6.395 1 40.31 114 LEU A O 1
ATOM 895 N N . LEU A 1 115 ? 5.867 33.531 6.684 1 37.59 115 LEU A N 1
ATOM 896 C CA . LEU A 1 115 ? 6.613 34.125 5.59 1 37.59 115 LEU A CA 1
ATOM 897 C C . LEU A 1 115 ? 8.102 34.219 5.922 1 37.59 115 LEU A C 1
ATOM 899 O O . LEU A 1 115 ? 8.945 34.156 5.023 1 37.59 115 LEU A O 1
ATOM 903 N N . ASP A 1 116 ? 8.445 34.312 7.156 1 38.56 116 ASP A N 1
ATOM 904 C CA . ASP A 1 116 ? 9.883 34.438 7.391 1 38.56 116 ASP A CA 1
ATOM 905 C C . ASP A 1 116 ? 10.656 33.25 6.859 1 38.56 116 ASP A C 1
ATOM 907 O O . ASP A 1 116 ? 11.812 33.375 6.453 1 38.56 116 ASP A O 1
ATOM 911 N N . TYR A 1 117 ? 10.078 32.125 6.859 1 35.28 117 TYR A N 1
ATOM 912 C CA . TYR A 1 117 ? 10.891 31.031 6.344 1 35.28 117 TYR A CA 1
ATOM 913 C C . TYR A 1 117 ? 11.164 31.203 4.855 1 35.28 117 TYR A C 1
ATOM 915 O O . TYR A 1 117 ? 12.25 30.859 4.375 1 35.28 117 TYR A O 1
ATOM 923 N N . TRP A 1 118 ? 10.234 31.656 4.039 1 37.25 118 TRP A N 1
ATOM 924 C CA . TRP A 1 118 ? 10.523 31.844 2.621 1 37.25 118 TRP A CA 1
ATOM 925 C C . TRP A 1 118 ? 11.539 32.969 2.406 1 37.25 118 TRP A C 1
ATOM 927 O O . TRP A 1 118 ? 12.375 32.875 1.503 1 37.25 118 TRP A O 1
ATOM 937 N N . SER A 1 119 ? 11.484 34.031 3.129 1 35.88 119 SER A N 1
ATOM 938 C CA . SER A 1 119 ? 12.422 35.094 2.844 1 35.88 119 SER A CA 1
ATOM 939 C C . SER A 1 119 ? 13.852 34.688 3.189 1 35.88 119 SER A C 1
ATOM 941 O O . SER A 1 119 ? 14.805 35.375 2.773 1 35.88 119 SER A O 1
ATOM 943 N N . MET A 1 120 ? 14.039 33.844 4.16 1 35 120 MET A N 1
ATOM 944 C CA . MET A 1 120 ? 15.438 33.594 4.496 1 35 120 MET A CA 1
ATOM 945 C C . MET A 1 120 ? 16.109 32.719 3.449 1 35 120 MET A C 1
ATOM 947 O O . MET A 1 120 ? 17.328 32.594 3.414 1 35 120 MET A O 1
ATOM 951 N N . ARG A 1 121 ? 15.352 31.938 2.799 1 37.34 121 ARG A N 1
ATOM 952 C CA . ARG A 1 121 ? 16.109 31.062 1.893 1 37.34 121 ARG A CA 1
ATOM 953 C C . ARG A 1 121 ? 16.359 31.766 0.561 1 37.34 121 ARG A C 1
ATOM 955 O O . ARG A 1 121 ? 17.172 31.297 -0.246 1 37.34 121 ARG A O 1
ATOM 962 N N . HIS A 1 122 ? 15.648 32.781 0.245 1 31.58 122 HIS A N 1
ATOM 963 C CA . HIS A 1 122 ? 16.172 33.531 -0.903 1 31.58 122 HIS A CA 1
ATOM 964 C C . HIS A 1 122 ? 17.156 34.594 -0.467 1 31.58 122 HIS A C 1
ATOM 966 O O . HIS A 1 122 ? 16.984 35.219 0.588 1 31.58 122 HIS A O 1
ATOM 972 N N . MET B 1 1 ? -2.709 -4.43 9.445 1 80.56 1 MET B N 1
ATOM 973 C CA . MET B 1 1 ? -3.77 -4.641 8.461 1 80.56 1 MET B CA 1
ATOM 974 C C . MET B 1 1 ? -5.117 -4.84 9.148 1 80.56 1 MET B C 1
ATOM 976 O O . MET B 1 1 ? -6.113 -4.23 8.758 1 80.56 1 MET B O 1
ATOM 980 N N . LYS B 1 2 ? -5.016 -5.566 10.219 1 82.56 2 LYS B N 1
ATOM 981 C CA . LYS B 1 2 ? -6.242 -5.734 10.992 1 82.56 2 LYS B CA 1
ATOM 982 C C . LYS B 1 2 ? -6.73 -4.398 11.547 1 82.56 2 LYS B C 1
ATOM 984 O O . LYS B 1 2 ? -7.93 -4.129 11.57 1 82.56 2 LYS B O 1
ATOM 989 N N . GLU B 1 3 ? -5.77 -3.629 11.969 1 85.69 3 GLU B N 1
ATOM 990 C CA . GLU B 1 3 ? -6.105 -2.311 12.5 1 85.69 3 GLU B CA 1
ATOM 991 C C . GLU B 1 3 ? -6.855 -1.474 11.461 1 85.69 3 GLU B C 1
ATOM 993 O O . GLU B 1 3 ? -7.816 -0.778 11.805 1 85.69 3 GLU B O 1
ATOM 998 N N . MET B 1 4 ? -6.426 -1.552 10.18 1 91.44 4 MET B N 1
ATOM 999 C CA . MET B 1 4 ? -7.078 -0.786 9.117 1 91.44 4 MET B CA 1
ATOM 1000 C C . MET B 1 4 ? -8.492 -1.29 8.875 1 91.44 4 MET B C 1
ATOM 1002 O O . MET B 1 4 ? -9.414 -0.496 8.656 1 91.44 4 MET B O 1
ATOM 1006 N N . GLU B 1 5 ? -8.664 -2.578 8.992 1 90.5 5 GLU B N 1
ATOM 1007 C CA . GLU B 1 5 ? -10 -3.158 8.828 1 90.5 5 GLU B CA 1
ATOM 1008 C C . GLU B 1 5 ? -10.938 -2.705 9.945 1 90.5 5 GLU B C 1
ATOM 1010 O O . GLU B 1 5 ? -12.102 -2.391 9.688 1 90.5 5 GLU B O 1
ATOM 1015 N N . ASP B 1 6 ? -10.383 -2.65 11.156 1 90.31 6 ASP B N 1
ATOM 1016 C CA . ASP B 1 6 ? -11.18 -2.24 12.312 1 90.31 6 ASP B CA 1
ATOM 1017 C C . ASP B 1 6 ? -11.602 -0.776 12.195 1 90.31 6 ASP B C 1
ATOM 1019 O O . ASP B 1 6 ? -12.656 -0.386 12.695 1 90.31 6 ASP B O 1
ATOM 1023 N N . LEU B 1 7 ? -10.844 -0.018 11.43 1 89.5 7 LEU B N 1
ATOM 1024 C CA . LEU B 1 7 ? -11.125 1.4 11.234 1 89.5 7 LEU B CA 1
ATOM 1025 C C . LEU B 1 7 ? -12.086 1.611 10.07 1 89.5 7 LEU B C 1
ATOM 1027 O O . LEU B 1 7 ? -12.438 2.748 9.75 1 89.5 7 LEU B O 1
ATOM 1031 N N . GLY B 1 8 ? -12.57 0.533 9.484 1 90.31 8 GLY B N 1
ATOM 1032 C CA . GLY B 1 8 ? -13.453 0.632 8.336 1 90.31 8 GLY B CA 1
ATOM 1033 C C . GLY B 1 8 ? -12.719 0.944 7.047 1 90.31 8 GLY B C 1
ATOM 1034 O O . GLY B 1 8 ? -13.32 1.413 6.082 1 90.31 8 GLY B O 1
ATOM 1035 N N . LEU B 1 9 ? -11.5 0.754 7.02 1 93 9 LEU B N 1
ATOM 1036 C CA . LEU B 1 9 ? -10.672 1.05 5.855 1 93 9 LEU B CA 1
ATOM 1037 C C . LEU B 1 9 ? -10.18 -0.235 5.195 1 93 9 LEU B C 1
ATOM 1039 O O . LEU B 1 9 ? -8.984 -0.399 4.961 1 93 9 LEU B O 1
ATOM 1043 N N . LYS B 1 10 ? -11.094 -1.08 4.91 1 92.81 10 LYS B N 1
ATOM 1044 C CA . LYS B 1 10 ? -10.805 -2.373 4.297 1 92.81 10 LYS B CA 1
ATOM 1045 C C . LYS B 1 10 ? -10.086 -2.197 2.961 1 92.81 10 LYS B C 1
ATOM 1047 O O . LYS B 1 10 ? -9.242 -3.014 2.592 1 92.81 10 LYS B O 1
ATOM 1052 N N . PHE B 1 11 ? -10.445 -1.201 2.299 1 93.25 11 PHE B N 1
ATOM 1053 C CA . PHE B 1 11 ? -9.844 -0.951 0.992 1 93.25 11 PHE B CA 1
ATOM 1054 C C . PHE B 1 11 ? -8.344 -0.713 1.12 1 93.25 11 PHE B C 1
ATOM 1056 O O . PHE B 1 11 ? -7.57 -1.121 0.251 1 93.25 11 PHE B O 1
ATOM 1063 N N . ILE B 1 12 ? -7.938 -0.071 2.176 1 95 12 ILE B N 1
ATOM 1064 C CA . ILE B 1 12 ? -6.52 0.182 2.396 1 95 12 ILE B CA 1
ATOM 1065 C C . ILE B 1 12 ? -5.801 -1.132 2.701 1 95 12 ILE B C 1
ATOM 1067 O O . ILE B 1 12 ? -4.715 -1.389 2.18 1 95 12 ILE B O 1
ATOM 1071 N N . ALA B 1 13 ? -6.43 -1.891 3.566 1 94.19 13 ALA B N 1
ATOM 1072 C CA . ALA B 1 13 ? -5.863 -3.201 3.875 1 94.19 13 ALA B CA 1
ATOM 1073 C C . ALA B 1 13 ? -5.688 -4.035 2.609 1 94.19 13 ALA B C 1
ATOM 1075 O O . ALA B 1 13 ? -4.645 -4.66 2.41 1 94.19 13 ALA B O 1
ATOM 1076 N N . ASN B 1 14 ? -6.719 -4.008 1.8 1 95 14 ASN B N 1
ATOM 1077 C CA . ASN B 1 14 ? -6.66 -4.75 0.546 1 95 14 ASN B CA 1
ATOM 1078 C C . ASN B 1 14 ? -5.512 -4.273 -0.338 1 95 14 ASN B C 1
ATOM 1080 O O . ASN B 1 14 ? -4.781 -5.082 -0.907 1 95 14 ASN B O 1
ATOM 1084 N N . ALA B 1 15 ? -5.359 -3.049 -0.412 1 94.94 15 ALA B N 1
ATOM 1085 C CA . ALA B 1 15 ? -4.312 -2.459 -1.239 1 94.94 15 ALA B CA 1
ATOM 1086 C C . ALA B 1 15 ? -2.926 -2.812 -0.704 1 94.94 15 ALA B C 1
ATOM 1088 O O . ALA B 1 15 ? -2.014 -3.117 -1.477 1 94.94 15 ALA B O 1
ATOM 1089 N N . CYS B 1 16 ? -2.746 -2.717 0.555 1 95.56 16 CYS B N 1
ATOM 1090 C CA . CYS B 1 16 ? -1.474 -3.074 1.171 1 95.56 16 CYS B CA 1
ATOM 1091 C C . CYS B 1 16 ? -1.135 -4.539 0.913 1 95.56 16 CYS B C 1
ATOM 1093 O O . CYS B 1 16 ? -0.013 -4.859 0.517 1 95.56 16 CYS B O 1
ATOM 1095 N N . PHE B 1 17 ? -2.125 -5.387 1.079 1 95.62 17 PHE B N 1
ATOM 1096 C CA . PHE B 1 17 ? -1.896 -6.805 0.826 1 95.62 17 PHE B CA 1
ATOM 1097 C C . PHE B 1 17 ? -1.48 -7.035 -0.622 1 95.62 17 PHE B C 1
ATOM 1099 O O . PHE B 1 17 ? -0.579 -7.832 -0.895 1 95.62 17 PHE B O 1
ATOM 1106 N N . ASP B 1 18 ? -2.109 -6.375 -1.441 1 95.69 18 ASP B N 1
ATOM 1107 C CA . ASP B 1 18 ? -1.787 -6.512 -2.859 1 95.69 18 ASP B CA 1
ATOM 1108 C C . ASP B 1 18 ? -0.335 -6.125 -3.131 1 95.69 18 ASP B C 1
ATOM 1110 O O . ASP B 1 18 ? 0.37 -6.816 -3.865 1 95.69 18 ASP B O 1
ATOM 1114 N N . LEU B 1 19 ? 0.061 -5.074 -2.58 1 94.94 19 LEU B N 1
ATOM 1115 C CA . LEU B 1 19 ? 1.425 -4.59 -2.768 1 94.94 19 LEU B CA 1
ATOM 1116 C C . LEU B 1 19 ? 2.436 -5.598 -2.227 1 94.94 19 LEU B C 1
ATOM 1118 O O . LEU B 1 19 ? 3.463 -5.852 -2.859 1 94.94 19 LEU B O 1
ATOM 1122 N N . ILE B 1 20 ? 2.129 -6.141 -1.157 1 96.06 20 ILE B N 1
ATOM 1123 C CA . ILE B 1 20 ? 3.037 -7.07 -0.498 1 96.06 20 ILE B CA 1
ATOM 1124 C C . ILE B 1 20 ? 3.152 -8.352 -1.324 1 96.06 20 ILE B C 1
ATOM 1126 O O . ILE B 1 20 ? 4.258 -8.828 -1.594 1 96.06 20 ILE B O 1
ATOM 1130 N N . ILE B 1 21 ? 2.025 -8.844 -1.722 1 96.62 21 ILE B N 1
ATOM 1131 C CA . ILE B 1 21 ? 2.016 -10.062 -2.52 1 96.62 21 ILE B CA 1
ATOM 1132 C C . ILE B 1 21 ? 2.791 -9.836 -3.816 1 96.62 21 ILE B C 1
ATOM 1134 O O . ILE B 1 21 ? 3.672 -10.633 -4.164 1 96.62 21 ILE B O 1
ATOM 1138 N N . ASP B 1 22 ? 2.492 -8.805 -4.445 1 95.69 22 ASP B N 1
ATOM 1139 C CA . ASP B 1 22 ? 3.141 -8.461 -5.707 1 95.69 22 ASP B CA 1
ATOM 1140 C C . ASP B 1 22 ? 4.641 -8.242 -5.512 1 95.69 22 ASP B C 1
ATOM 1142 O O . ASP B 1 22 ? 5.453 -8.758 -6.281 1 95.69 22 ASP B O 1
ATOM 1146 N N . GLY B 1 23 ? 4.93 -7.523 -4.543 1 95.56 23 GLY B N 1
ATOM 1147 C CA . GLY B 1 23 ? 6.324 -7.199 -4.297 1 95.56 23 GLY B CA 1
ATOM 1148 C C . GLY B 1 23 ? 7.164 -8.414 -3.941 1 95.56 23 GLY B C 1
ATOM 1149 O O . GLY B 1 23 ? 8.266 -8.586 -4.465 1 95.56 23 GLY B O 1
ATOM 1150 N N . CYS B 1 24 ? 6.691 -9.188 -3.07 1 96.81 24 CYS B N 1
ATOM 1151 C CA . CYS B 1 24 ? 7.395 -10.40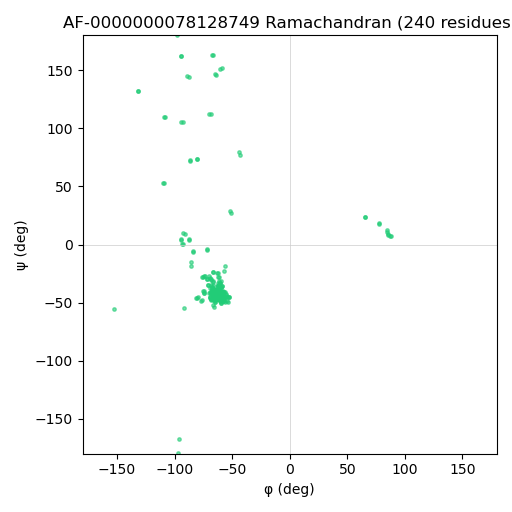6 -2.691 1 96.81 24 CYS B CA 1
ATOM 1152 C C . CYS B 1 24 ? 7.598 -11.32 -3.895 1 96.81 24 CYS B C 1
ATOM 1154 O O . CYS B 1 24 ? 8.672 -11.891 -4.07 1 96.81 24 CYS B O 1
ATOM 1156 N N . ALA B 1 25 ? 6.57 -11.398 -4.711 1 96.38 25 ALA B N 1
ATOM 1157 C CA . ALA B 1 25 ? 6.668 -12.242 -5.902 1 96.38 25 ALA B CA 1
ATOM 1158 C C . ALA B 1 25 ? 7.75 -11.727 -6.848 1 96.38 25 ALA B C 1
ATOM 1160 O O . ALA B 1 25 ? 8.578 -12.508 -7.328 1 96.38 25 ALA B O 1
ATOM 1161 N N . LYS B 1 26 ? 7.797 -10.516 -7.059 1 95.56 26 LYS B N 1
ATOM 1162 C CA . LYS B 1 26 ? 8.766 -9.906 -7.969 1 95.56 26 LYS B CA 1
ATOM 1163 C C . LYS B 1 26 ? 10.188 -10.039 -7.43 1 95.56 26 LYS B C 1
ATOM 1165 O O . LYS B 1 26 ? 11.133 -10.188 -8.203 1 95.56 26 LYS B O 1
ATOM 1170 N N . ALA B 1 27 ? 10.281 -10.031 -6.188 1 95.06 27 ALA B N 1
ATOM 1171 C CA . ALA B 1 27 ? 11.594 -10.125 -5.547 1 95.06 27 ALA B CA 1
ATOM 1172 C C . ALA B 1 27 ? 12.031 -11.578 -5.422 1 95.06 27 ALA B C 1
ATOM 1174 O O . ALA B 1 27 ? 13.133 -11.859 -4.93 1 95.06 27 ALA B O 1
ATOM 1175 N N . GLY B 1 28 ? 11.164 -12.516 -5.766 1 93.75 28 GLY B N 1
ATOM 1176 C CA . GLY B 1 28 ? 11.492 -13.93 -5.723 1 93.75 28 GLY B CA 1
ATOM 1177 C C . GLY B 1 28 ? 11.227 -14.562 -4.367 1 93.75 28 GLY B C 1
ATOM 1178 O O . GLY B 1 28 ? 11.672 -15.68 -4.102 1 93.75 28 GLY B O 1
ATOM 1179 N N . LYS B 1 29 ? 10.609 -13.758 -3.51 1 95.5 29 LYS B N 1
ATOM 1180 C CA . LYS B 1 29 ? 10.227 -14.281 -2.203 1 95.5 29 LYS B CA 1
ATOM 1181 C C . LYS B 1 29 ? 8.852 -14.953 -2.262 1 95.5 29 LYS B C 1
ATOM 1183 O O . LYS B 1 29 ? 7.906 -14.492 -1.623 1 95.5 29 LYS B O 1
ATOM 1188 N N . LEU B 1 30 ? 8.758 -16.078 -2.846 1 95.19 30 LEU B N 1
ATOM 1189 C CA . LEU B 1 30 ? 7.496 -16.703 -3.213 1 95.19 30 LEU B CA 1
ATOM 1190 C C . LEU B 1 30 ? 6.805 -17.281 -1.984 1 95.19 30 LEU B C 1
ATOM 1192 O O . LEU B 1 30 ? 5.574 -17.266 -1.892 1 95.19 30 LEU B O 1
ATOM 1196 N N . GLU B 1 31 ? 7.586 -17.875 -1.12 1 94.31 31 GLU B N 1
ATOM 1197 C CA . GLU B 1 31 ? 6.977 -18.406 0.095 1 94.31 31 GLU B CA 1
ATOM 1198 C C . GLU B 1 31 ? 6.258 -17.297 0.875 1 94.31 31 GLU B C 1
ATOM 1200 O O . GLU B 1 31 ? 5.137 -17.5 1.352 1 94.31 31 GLU B O 1
ATOM 1205 N N . GLU B 1 32 ? 6.961 -16.25 0.974 1 95.44 32 GLU B N 1
ATOM 1206 C CA . GLU B 1 32 ? 6.348 -15.117 1.659 1 95.44 32 GLU B CA 1
ATOM 1207 C C . GLU B 1 32 ? 5.129 -14.602 0.895 1 95.44 32 GLU B C 1
ATOM 1209 O O . GLU B 1 32 ? 4.113 -14.25 1.499 1 95.44 32 GLU B O 1
ATOM 1214 N N . SER B 1 33 ? 5.242 -14.43 -0.388 1 96.62 33 SER B N 1
ATOM 1215 C CA . SER B 1 33 ? 4.125 -13.992 -1.218 1 96.62 33 SER B CA 1
ATOM 1216 C C . SER B 1 33 ? 2.902 -14.883 -1.01 1 96.62 33 SER B C 1
ATOM 1218 O O . SER B 1 33 ? 1.793 -14.383 -0.813 1 96.62 33 SER B O 1
ATOM 1220 N N . LEU B 1 34 ? 3.107 -16.125 -0.997 1 94.25 34 LEU B N 1
ATOM 1221 C CA . LEU B 1 34 ? 2.031 -17.094 -0.821 1 94.25 34 LEU B CA 1
ATOM 1222 C C . LEU B 1 34 ? 1.405 -16.969 0.564 1 94.25 34 LEU B C 1
ATOM 1224 O O . LEU B 1 34 ? 0.183 -17.047 0.706 1 94.25 34 LEU B O 1
ATOM 1228 N N . MET B 1 35 ? 2.248 -16.859 1.527 1 94.69 35 MET B N 1
ATOM 1229 C CA . MET B 1 35 ? 1.769 -16.719 2.9 1 94.69 35 MET B CA 1
ATOM 1230 C C . MET B 1 35 ? 0.841 -15.516 3.033 1 94.69 35 MET B C 1
ATOM 1232 O O . MET B 1 35 ? -0.222 -15.609 3.65 1 94.69 35 MET B O 1
ATOM 1236 N N . HIS B 1 36 ? 1.218 -14.438 2.477 1 95.44 36 HIS B N 1
ATOM 1237 C CA . HIS B 1 36 ? 0.404 -13.227 2.574 1 95.44 36 HIS B CA 1
ATOM 1238 C C . HIS B 1 36 ? -0.865 -13.352 1.737 1 95.44 36 HIS B C 1
ATOM 1240 O O . HIS B 1 36 ? -1.911 -12.812 2.105 1 95.44 36 HIS B O 1
ATOM 1246 N N . CYS B 1 37 ? -0.779 -14 0.666 1 95.31 37 CYS B N 1
ATOM 1247 C CA . CYS B 1 37 ? -1.98 -14.258 -0.119 1 95.31 37 CYS B CA 1
ATOM 1248 C C . CYS B 1 37 ? -2.994 -15.062 0.688 1 95.31 37 CYS B C 1
ATOM 1250 O O . CYS B 1 37 ? -4.184 -14.742 0.696 1 95.31 37 CYS B O 1
ATOM 1252 N N . GLU B 1 38 ? -2.531 -16.047 1.324 1 92.12 38 GLU B N 1
ATOM 1253 C CA . GLU B 1 38 ? -3.41 -16.859 2.168 1 92.12 38 GLU B CA 1
ATOM 1254 C C . GLU B 1 38 ? -4.016 -16.016 3.289 1 92.12 38 GLU B C 1
ATOM 1256 O O . GLU B 1 38 ? -5.199 -16.156 3.604 1 92.12 38 GLU B O 1
ATOM 1261 N N . LYS B 1 39 ? -3.197 -15.289 3.908 1 93.44 39 LYS B N 1
ATOM 1262 C CA . LYS B 1 39 ? -3.684 -14.406 4.965 1 93.44 39 LYS B CA 1
ATOM 1263 C C . LYS B 1 39 ? -4.781 -13.477 4.449 1 93.44 39 LYS B C 1
ATOM 1265 O O . LYS B 1 39 ? -5.754 -13.211 5.152 1 93.44 39 LYS B O 1
ATOM 1270 N N . MET B 1 40 ? -4.547 -12.961 3.289 1 94.62 40 MET B N 1
ATOM 1271 C CA . MET B 1 40 ? -5.531 -12.086 2.656 1 94.62 40 MET B CA 1
ATOM 1272 C C . MET B 1 40 ? -6.867 -12.797 2.488 1 94.62 40 MET B C 1
ATOM 1274 O O . MET B 1 40 ? -7.918 -12.25 2.826 1 94.62 40 MET B O 1
ATOM 1278 N N . LEU B 1 41 ? -6.895 -13.945 2.035 1 90.81 41 LEU B N 1
ATOM 1279 C CA . LEU B 1 41 ? -8.094 -14.734 1.792 1 90.81 41 LEU B CA 1
ATOM 1280 C C . LEU B 1 41 ? -8.797 -15.078 3.104 1 90.81 41 LEU B C 1
ATOM 1282 O O . LEU B 1 41 ? -10.031 -15.102 3.164 1 90.81 41 LEU B O 1
ATOM 1286 N N . GLU B 1 42 ? -8.031 -15.359 4.086 1 91.31 42 GLU B N 1
ATOM 1287 C CA . GLU B 1 42 ? -8.594 -15.656 5.398 1 91.31 42 GLU B CA 1
ATOM 1288 C C . GLU B 1 42 ? -9.375 -14.469 5.949 1 91.31 42 GLU B C 1
ATOM 1290 O O . GLU B 1 42 ? -10.32 -14.641 6.73 1 91.31 42 GLU B O 1
ATOM 1295 N N . ARG B 1 43 ? -8.984 -13.359 5.543 1 92.19 43 ARG B N 1
ATOM 1296 C CA . ARG B 1 43 ? -9.633 -12.141 6.016 1 92.19 43 ARG B CA 1
ATOM 1297 C C . ARG B 1 43 ? -10.758 -11.727 5.074 1 92.19 43 ARG B C 1
ATOM 1299 O O . ARG B 1 43 ? -11.305 -10.625 5.191 1 92.19 43 ARG B O 1
ATOM 1306 N N . ARG B 1 44 ? -11.062 -12.594 4.18 1 90.06 44 ARG B N 1
ATOM 1307 C CA . ARG B 1 44 ? -12.148 -12.406 3.219 1 90.06 44 ARG B CA 1
ATOM 1308 C C . ARG B 1 44 ? -11.852 -11.242 2.281 1 90.06 44 ARG B C 1
ATOM 1310 O O . ARG B 1 44 ? -12.766 -10.547 1.836 1 90.06 44 ARG B O 1
ATOM 1317 N N . LEU B 1 45 ? -10.609 -10.977 2.176 1 91.88 45 LEU B N 1
ATOM 1318 C CA . LEU B 1 45 ? -10.133 -10.102 1.108 1 91.88 45 LEU B CA 1
ATOM 1319 C C . LEU B 1 45 ? -9.688 -10.922 -0.102 1 91.88 45 LEU B C 1
ATOM 1321 O O . LEU B 1 45 ? -9.562 -12.141 -0.019 1 91.88 45 LEU B O 1
ATOM 1325 N N . VAL B 1 46 ? -9.602 -10.195 -1.2 1 88.62 46 VAL B N 1
ATOM 1326 C CA . VAL B 1 46 ? -9.25 -10.93 -2.41 1 88.62 46 VAL B CA 1
ATOM 1327 C C . VAL B 1 46 ? -8.125 -10.211 -3.145 1 88.62 46 VAL B C 1
ATOM 1329 O O . VAL B 1 46 ? -8.172 -8.992 -3.326 1 88.62 46 VAL B O 1
ATOM 1332 N N . PRO B 1 47 ? -7.121 -11.039 -3.51 1 92.5 47 PRO B N 1
ATOM 1333 C CA . PRO B 1 47 ? -6.059 -10.398 -4.289 1 92.5 47 PRO B CA 1
ATOM 1334 C C . PRO B 1 47 ? -6.543 -9.891 -5.645 1 92.5 47 PRO B C 1
ATOM 1336 O O . PRO B 1 47 ? -7.434 -10.492 -6.25 1 92.5 47 PRO B O 1
ATOM 1339 N N . SER B 1 48 ? -5.98 -8.805 -6.086 1 92.19 48 SER B N 1
ATOM 1340 C CA . SER B 1 48 ? -6.266 -8.32 -7.434 1 92.19 48 SER B CA 1
ATOM 1341 C C . SER B 1 48 ? -5.715 -9.273 -8.484 1 92.19 48 SER B C 1
ATOM 1343 O O . SER B 1 48 ? -4.848 -10.102 -8.195 1 92.19 48 SER B O 1
ATOM 1345 N N . CYS B 1 49 ? -6.254 -9.047 -9.633 1 89.81 49 CYS B N 1
ATOM 1346 C CA . CYS B 1 49 ? -5.758 -9.852 -10.75 1 89.81 49 CYS B CA 1
ATOM 1347 C C . CYS B 1 49 ? -4.27 -9.617 -10.977 1 89.81 49 CYS B C 1
ATOM 1349 O O . CYS B 1 49 ? -3.535 -10.539 -11.312 1 89.81 49 CYS B O 1
ATOM 1351 N N . TRP B 1 50 ? -3.924 -8.492 -10.727 1 92.31 50 TRP B N 1
ATOM 1352 C CA . TRP B 1 50 ? -2.531 -8.125 -10.953 1 92.31 50 TRP B CA 1
ATOM 1353 C C . TRP B 1 50 ? -1.608 -8.867 -10 1 92.31 50 TRP B C 1
ATOM 1355 O O . TRP B 1 50 ? -0.645 -9.508 -10.43 1 92.31 50 TRP B O 1
ATOM 1365 N N . ALA B 1 51 ? -1.948 -8.773 -8.711 1 94.44 51 ALA B N 1
ATOM 1366 C CA . ALA B 1 51 ? -1.109 -9.43 -7.711 1 94.44 51 ALA B CA 1
ATOM 1367 C C . ALA B 1 51 ? -1.156 -10.953 -7.875 1 94.44 51 ALA B C 1
ATOM 1369 O O . ALA B 1 51 ? -0.129 -11.625 -7.762 1 94.44 51 ALA B O 1
ATOM 1370 N N . PHE B 1 52 ? -2.301 -11.43 -8.172 1 93.81 52 PHE B N 1
ATOM 1371 C CA . PHE B 1 52 ? -2.455 -12.867 -8.359 1 93.81 52 PHE B CA 1
ATOM 1372 C C . PHE B 1 52 ? -1.68 -13.344 -9.586 1 93.81 52 PHE B C 1
ATOM 1374 O O . PHE B 1 52 ? -0.981 -14.359 -9.531 1 93.81 52 PHE B O 1
ATOM 1381 N N . ASN B 1 53 ? -1.757 -12.672 -10.641 1 93.25 53 ASN B N 1
ATOM 1382 C CA . ASN B 1 53 ? -1.054 -13.031 -11.867 1 93.25 53 ASN B CA 1
ATOM 1383 C C . ASN B 1 53 ? 0.459 -13.023 -11.664 1 93.25 53 ASN B C 1
ATOM 1385 O O . ASN B 1 53 ? 1.167 -13.875 -12.211 1 93.25 53 ASN B O 1
ATOM 1389 N N . GLU B 1 54 ? 0.926 -12 -10.992 1 96.12 54 GLU B N 1
ATOM 1390 C CA . GLU B 1 54 ? 2.359 -11.953 -10.727 1 96.12 54 GLU B CA 1
ATOM 1391 C C . GLU B 1 54 ? 2.814 -13.195 -9.961 1 96.12 54 GLU B C 1
ATOM 1393 O O . GLU B 1 54 ? 3.84 -13.797 -10.289 1 96.12 54 GLU B O 1
ATOM 1398 N N . MET B 1 55 ? 2.01 -13.57 -8.969 1 95.88 55 MET B N 1
ATOM 1399 C CA . MET B 1 55 ? 2.344 -14.734 -8.148 1 95.88 55 MET B CA 1
ATOM 1400 C C . MET B 1 55 ? 2.318 -16.016 -8.977 1 95.88 55 MET B C 1
ATOM 1402 O O . MET B 1 55 ? 3.275 -16.781 -8.961 1 95.88 55 MET B O 1
ATOM 1406 N N . VAL B 1 56 ? 1.288 -16.234 -9.719 1 94.81 56 VAL B N 1
ATOM 1407 C CA . VAL B 1 56 ? 1.138 -17.422 -10.555 1 94.81 56 VAL B CA 1
ATOM 1408 C C . VAL B 1 56 ? 2.238 -17.453 -11.609 1 94.81 56 VAL B C 1
ATOM 1410 O O . VAL B 1 56 ? 2.789 -18.516 -11.914 1 94.81 56 VAL B O 1
ATOM 1413 N N . GLY B 1 57 ? 2.469 -16.359 -12.125 1 94.94 57 GLY B N 1
ATOM 1414 C CA . GLY B 1 57 ? 3.541 -16.25 -13.102 1 94.94 57 GLY B CA 1
ATOM 1415 C C . GLY B 1 57 ? 4.891 -16.672 -12.555 1 94.94 57 GLY B C 1
ATOM 1416 O O . GLY B 1 57 ? 5.609 -17.438 -13.203 1 94.94 57 GLY B O 1
ATOM 1417 N N . LYS B 1 58 ? 5.262 -16.219 -11.461 1 96.12 58 LYS B N 1
ATOM 1418 C CA . LYS B 1 58 ? 6.547 -16.562 -10.859 1 96.12 58 LYS B CA 1
ATOM 1419 C C . LYS B 1 58 ? 6.609 -18.047 -10.492 1 96.12 58 LYS B C 1
ATOM 1421 O O . LYS B 1 58 ? 7.641 -18.688 -10.68 1 96.12 58 LYS B O 1
ATOM 1426 N N . LEU B 1 59 ? 5.508 -18.547 -9.977 1 94.81 59 LEU B N 1
ATOM 1427 C CA . LEU B 1 59 ? 5.445 -19.969 -9.656 1 94.81 59 LEU B CA 1
ATOM 1428 C C . LEU B 1 59 ? 5.629 -20.828 -10.914 1 94.81 59 LEU B C 1
ATOM 1430 O O . LEU B 1 59 ? 6.32 -21.844 -10.883 1 94.81 59 LEU B O 1
ATOM 1434 N N . SER B 1 60 ? 5.059 -20.359 -11.984 1 92.5 60 SER B N 1
ATOM 1435 C CA . SER B 1 60 ? 5.176 -21.062 -13.258 1 92.5 60 SER B CA 1
ATOM 1436 C C . SER B 1 60 ? 6.602 -21 -13.797 1 92.5 60 SER B C 1
ATOM 1438 O O . SER B 1 60 ? 7.109 -21.969 -14.352 1 92.5 60 SER B O 1
ATOM 1440 N N . GLU B 1 61 ? 7.152 -19.922 -13.664 1 91.69 61 GLU B N 1
ATOM 1441 C CA . GLU B 1 61 ? 8.508 -19.703 -14.164 1 91.69 61 GLU B CA 1
ATOM 1442 C C . GLU B 1 61 ? 9.5 -20.656 -13.508 1 91.69 61 GLU B C 1
ATOM 1444 O O . GLU B 1 61 ? 10.43 -21.125 -14.156 1 91.69 61 GLU B O 1
ATOM 1449 N N . ILE B 1 62 ? 9.297 -20.922 -12.258 1 91.25 62 ILE B N 1
ATOM 1450 C CA . ILE B 1 62 ? 10.25 -21.766 -11.547 1 91.25 62 ILE B CA 1
ATOM 1451 C C . ILE B 1 62 ? 9.797 -23.234 -11.602 1 91.25 62 ILE B C 1
ATOM 1453 O O . ILE B 1 62 ? 10.391 -24.094 -10.945 1 91.25 62 ILE B O 1
ATOM 1457 N N . GLY B 1 63 ? 8.664 -23.438 -12.266 1 88.06 63 GLY B N 1
ATOM 1458 C CA . GLY B 1 63 ? 8.203 -24.797 -12.523 1 88.06 63 GLY B CA 1
ATOM 1459 C C . GLY B 1 63 ? 7.402 -25.375 -11.375 1 88.06 63 GLY B C 1
ATOM 1460 O O . GLY B 1 63 ? 7.234 -26.594 -11.281 1 88.06 63 GLY B O 1
ATOM 1461 N N . ASN B 1 64 ? 7.102 -24.547 -10.414 1 92.19 64 ASN B N 1
ATOM 1462 C CA . ASN B 1 64 ? 6.254 -25.016 -9.328 1 92.19 64 ASN B CA 1
ATOM 1463 C C . ASN B 1 64 ? 4.777 -25 -9.711 1 92.19 64 ASN B C 1
ATOM 1465 O O . ASN B 1 64 ? 3.998 -24.203 -9.18 1 92.19 64 ASN B O 1
ATOM 1469 N N . MET B 1 65 ? 4.414 -25.906 -10.516 1 91.56 65 MET B N 1
ATOM 1470 C CA . MET B 1 65 ? 3.068 -25.953 -11.086 1 91.56 65 MET B CA 1
ATOM 1471 C C . MET B 1 65 ? 2.061 -26.453 -10.055 1 91.56 65 MET B C 1
ATOM 1473 O O . MET B 1 65 ? 0.876 -26.125 -10.133 1 91.56 65 MET B O 1
ATOM 1477 N N . GLU B 1 66 ? 2.545 -27.234 -9.172 1 92.06 66 GLU B N 1
ATOM 1478 C CA . GLU B 1 66 ? 1.661 -27.703 -8.109 1 92.06 66 GLU B CA 1
ATOM 1479 C C . GLU B 1 66 ? 1.096 -26.531 -7.312 1 92.06 66 GLU B C 1
ATOM 1481 O O . GLU B 1 66 ? -0.118 -26.422 -7.125 1 92.06 66 GLU B O 1
ATOM 1486 N N . GLN B 1 67 ? 1.964 -25.703 -6.902 1 93.69 67 GLN B N 1
ATOM 1487 C CA . GLN B 1 67 ? 1.519 -24.547 -6.129 1 93.69 67 GLN B CA 1
ATOM 1488 C C . GLN B 1 67 ? 0.745 -23.562 -7.004 1 93.69 67 GLN B C 1
ATOM 1490 O O . GLN B 1 67 ? -0.218 -22.953 -6.5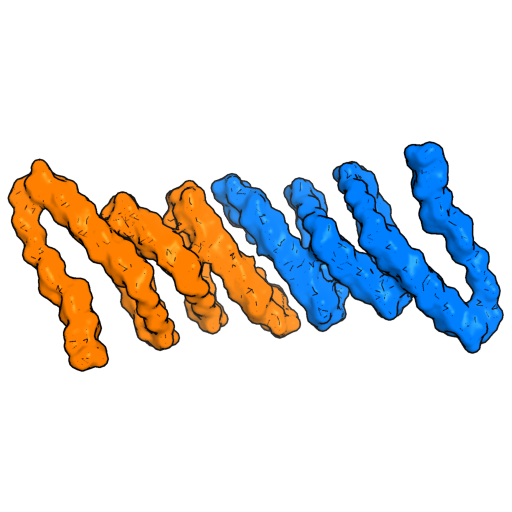47 1 93.69 67 GLN B O 1
ATOM 1495 N N . ALA B 1 68 ? 1.146 -23.312 -8.164 1 94.25 68 ALA B N 1
ATOM 1496 C CA . ALA B 1 68 ? 0.427 -22.438 -9.086 1 94.25 68 ALA B CA 1
ATOM 1497 C C . ALA B 1 68 ? -1.02 -22.891 -9.266 1 94.25 68 ALA B C 1
ATOM 1499 O O . ALA B 1 68 ? -1.945 -22.078 -9.188 1 94.25 68 ALA B O 1
ATOM 1500 N N . ASN B 1 69 ? -1.164 -24.172 -9.445 1 91.69 69 ASN B N 1
ATOM 1501 C CA . ASN B 1 69 ? -2.5 -24.734 -9.602 1 91.69 69 ASN B CA 1
ATOM 1502 C C . ASN B 1 69 ? -3.311 -24.641 -8.312 1 91.69 69 ASN B C 1
ATOM 1504 O O . ASN B 1 69 ? -4.523 -24.422 -8.352 1 91.69 69 ASN B O 1
ATOM 1508 N N . ALA B 1 70 ? -2.672 -24.922 -7.277 1 92.56 70 ALA B N 1
ATOM 1509 C CA . ALA B 1 70 ? -3.346 -24.812 -5.988 1 92.56 70 ALA B CA 1
ATOM 1510 C C . ALA B 1 70 ? -3.9 -23.406 -5.773 1 92.56 70 ALA B C 1
ATOM 1512 O O . ALA B 1 70 ? -5.02 -23.234 -5.281 1 92.56 70 ALA B O 1
ATOM 1513 N N . MET B 1 71 ? -3.143 -22.391 -6.145 1 92 71 MET B N 1
ATOM 1514 C CA . MET B 1 71 ? -3.586 -21 -6.004 1 92 71 MET B CA 1
ATOM 1515 C C . MET B 1 71 ? -4.801 -20.734 -6.883 1 92 71 MET B C 1
ATOM 1517 O O . MET B 1 71 ? -5.738 -20.047 -6.461 1 92 71 MET B O 1
ATOM 1521 N N . LEU B 1 72 ? -4.781 -21.219 -8.047 1 91.44 72 LEU B N 1
ATOM 1522 C CA . LEU B 1 72 ? -5.918 -21.078 -8.945 1 91.44 72 LEU B CA 1
ATOM 1523 C C . LEU B 1 72 ? -7.172 -21.703 -8.344 1 91.44 72 LEU B C 1
ATOM 1525 O O . LEU B 1 72 ? -8.25 -21.109 -8.391 1 91.44 72 LEU B O 1
ATOM 1529 N N . THR B 1 73 ? -7.023 -22.891 -7.863 1 91.25 73 THR B N 1
ATOM 1530 C CA . THR B 1 73 ? -8.141 -23.609 -7.254 1 91.25 73 THR B CA 1
ATOM 1531 C C . THR B 1 73 ? -8.719 -22.812 -6.086 1 91.25 73 THR B C 1
ATOM 1533 O O . THR B 1 73 ? -9.938 -22.719 -5.934 1 91.25 73 THR B O 1
ATOM 1536 N N . ILE B 1 74 ? -7.859 -22.281 -5.262 1 87 74 ILE B N 1
ATOM 1537 C CA . ILE B 1 74 ? -8.297 -21.5 -4.109 1 87 74 ILE B CA 1
ATOM 1538 C C . ILE B 1 74 ? -9.109 -20.297 -4.578 1 87 74 ILE B C 1
ATOM 1540 O O . ILE B 1 74 ? -10.156 -19.984 -4.004 1 87 74 ILE B O 1
ATOM 1544 N N . LEU B 1 75 ? -8.656 -19.625 -5.559 1 86.94 75 LEU B N 1
ATOM 1545 C CA . LEU B 1 75 ? -9.352 -18.453 -6.078 1 86.94 75 LEU B CA 1
ATOM 1546 C C . LEU B 1 75 ? -10.719 -18.844 -6.633 1 86.94 75 LEU B C 1
ATOM 1548 O O . LEU B 1 75 ? -11.711 -18.156 -6.383 1 86.94 75 LEU B O 1
ATOM 1552 N N . LEU B 1 76 ? -10.789 -19.906 -7.344 1 86.62 76 LEU B N 1
ATOM 1553 C CA . LEU B 1 76 ? -12.039 -20.375 -7.922 1 86.62 76 LEU B CA 1
ATOM 1554 C C . LEU B 1 76 ? -13.039 -20.75 -6.824 1 86.62 76 LEU B C 1
ATOM 1556 O O . LEU B 1 76 ? -14.227 -20.453 -6.93 1 86.62 76 LEU B O 1
ATOM 1560 N N . ASP B 1 77 ? -12.555 -21.359 -5.844 1 88.88 77 ASP B N 1
ATOM 1561 C CA . ASP B 1 77 ? -13.391 -21.766 -4.719 1 88.88 77 ASP B CA 1
ATOM 1562 C C . ASP B 1 77 ? -14.008 -20.547 -4.023 1 88.88 77 ASP B C 1
ATOM 1564 O O . ASP B 1 77 ? -15.086 -20.656 -3.434 1 88.88 77 ASP B O 1
ATOM 1568 N N . ARG B 1 78 ? -13.344 -19.453 -4.18 1 86.06 78 ARG B N 1
ATOM 1569 C CA . ARG B 1 78 ? -13.82 -18.234 -3.527 1 86.06 78 ARG B CA 1
ATOM 1570 C C . ARG B 1 78 ? -14.688 -17.406 -4.473 1 86.06 78 ARG B C 1
ATOM 1572 O O . ARG B 1 78 ? -15.078 -16.297 -4.145 1 86.06 78 ARG B O 1
ATOM 1579 N N . GLY B 1 79 ? -14.891 -18 -5.609 1 84.5 79 GLY B N 1
ATOM 1580 C CA . GLY B 1 79 ? -15.805 -17.375 -6.555 1 84.5 79 GLY B CA 1
ATOM 1581 C C . GLY B 1 79 ? -15.148 -16.312 -7.406 1 84.5 79 GLY B C 1
ATOM 1582 O O . GLY B 1 79 ? -15.836 -15.484 -8.008 1 84.5 79 GLY B O 1
ATOM 1583 N N . LEU B 1 80 ? -13.875 -16.281 -7.328 1 83.56 80 LEU B N 1
ATOM 1584 C CA . LEU B 1 80 ? -13.156 -15.344 -8.18 1 83.56 80 LEU B CA 1
ATOM 1585 C C . LEU B 1 80 ? -12.859 -15.969 -9.539 1 83.56 80 LEU B C 1
ATOM 1587 O O . LEU B 1 80 ? -12.664 -17.188 -9.641 1 83.56 80 LEU B O 1
ATOM 1591 N N . LEU B 1 81 ? -12.914 -15.125 -10.547 1 84.12 81 LEU B N 1
ATOM 1592 C CA . LEU B 1 81 ? -12.703 -15.641 -11.891 1 84.12 81 LEU B CA 1
ATOM 1593 C C . LEU B 1 81 ? -11.352 -15.18 -12.438 1 84.12 81 LEU B C 1
ATOM 1595 O O . LEU B 1 81 ? -11.164 -13.992 -12.719 1 84.12 81 LEU B O 1
ATOM 1599 N N . PRO B 1 82 ? -10.461 -16.172 -12.547 1 86.56 82 PRO B N 1
ATOM 1600 C CA . PRO B 1 82 ? -9.188 -15.836 -13.188 1 86.56 82 PRO B CA 1
ATOM 1601 C C . PRO B 1 82 ? -9.375 -15.344 -14.625 1 86.56 82 PRO B C 1
ATOM 1603 O O . PRO B 1 82 ? -10.336 -15.719 -15.297 1 86.56 82 PRO B O 1
ATOM 1606 N N . ASP B 1 83 ? -8.445 -14.508 -15 1 88.62 83 ASP B N 1
ATOM 1607 C CA . ASP B 1 83 ? -8.562 -13.969 -16.359 1 88.62 83 ASP B CA 1
ATOM 1608 C C . ASP B 1 83 ? -7.691 -14.75 -17.328 1 88.62 83 ASP B C 1
ATOM 1610 O O . ASP B 1 83 ? -7.098 -15.766 -16.969 1 88.62 83 ASP B O 1
ATOM 1614 N N . GLU B 1 84 ? -7.738 -14.297 -18.609 1 90 84 GLU B N 1
ATOM 1615 C CA . GLU B 1 84 ? -7.023 -14.992 -19.672 1 90 84 GLU B CA 1
ATOM 1616 C C . GLU B 1 84 ? -5.52 -14.992 -19.422 1 90 84 GLU B C 1
ATOM 1618 O O . GLU B 1 84 ? -4.824 -15.945 -19.781 1 90 84 GLU B O 1
ATOM 1623 N N . ILE B 1 85 ? -5.039 -13.977 -18.844 1 90.56 85 ILE B N 1
ATOM 1624 C CA . ILE B 1 85 ? -3.611 -13.883 -18.562 1 90.56 85 ILE B CA 1
ATOM 1625 C C . ILE B 1 85 ? -3.199 -14.992 -17.594 1 90.56 85 ILE B C 1
ATOM 1627 O O . ILE B 1 85 ? -2.18 -15.656 -17.812 1 90.56 85 ILE B O 1
ATOM 1631 N N . THR B 1 86 ? -3.994 -15.125 -16.625 1 92.56 86 THR B N 1
ATOM 1632 C CA . THR B 1 86 ? -3.719 -16.188 -15.672 1 92.56 86 THR B CA 1
ATOM 1633 C C . THR B 1 86 ? -3.588 -17.531 -16.375 1 92.56 86 THR B C 1
ATOM 1635 O O . THR B 1 86 ? -2.631 -18.281 -16.141 1 92.56 86 THR B O 1
ATOM 1638 N N . TYR B 1 87 ? -4.508 -17.812 -17.203 1 89.12 87 TYR B N 1
ATOM 1639 C CA . TYR B 1 87 ? -4.496 -19.109 -17.875 1 89.12 87 TYR B CA 1
ATOM 1640 C C . TYR B 1 87 ? -3.305 -19.219 -18.828 1 89.12 87 TYR B C 1
ATOM 1642 O O . TYR B 1 87 ? -2.705 -20.281 -18.953 1 89.12 87 TYR B O 1
ATOM 1650 N N . SER B 1 88 ? -3.012 -18.203 -19.453 1 91.81 88 SER B N 1
ATOM 1651 C CA . SER B 1 88 ? -1.845 -18.188 -20.328 1 91.81 88 SER B CA 1
ATOM 1652 C C . SER B 1 88 ? -0.568 -18.484 -19.547 1 91.81 88 SER B C 1
ATOM 1654 O O . SER B 1 88 ? 0.283 -19.25 -20.016 1 91.81 88 SER B O 1
ATOM 1656 N N . LEU B 1 89 ? -0.447 -17.922 -18.422 1 92.12 89 LEU B N 1
ATOM 1657 C CA . LEU B 1 89 ? 0.719 -18.156 -17.578 1 92.12 89 LEU B CA 1
ATOM 1658 C C . LEU B 1 89 ? 0.812 -19.625 -17.172 1 92.12 89 LEU B C 1
ATOM 1660 O O . LEU B 1 89 ? 1.898 -20.219 -17.188 1 92.12 89 LEU B O 1
ATOM 1664 N N . LEU B 1 90 ? -0.306 -20.203 -16.875 1 91.12 90 LEU B N 1
ATOM 1665 C CA . LEU B 1 90 ? -0.332 -21.594 -16.438 1 91.12 90 LEU B CA 1
ATOM 1666 C C . LEU B 1 90 ? 0.037 -22.531 -17.594 1 91.12 90 LEU B C 1
ATOM 1668 O O . LEU B 1 90 ? 0.769 -23.5 -17.406 1 91.12 90 LEU B O 1
ATOM 1672 N N . ILE B 1 91 ? -0.388 -22.219 -18.75 1 89.62 91 ILE B N 1
ATOM 1673 C CA . ILE B 1 91 ? -0.088 -23.016 -19.938 1 89.62 91 ILE B CA 1
ATOM 1674 C C . ILE B 1 91 ? 1.406 -22.938 -20.234 1 89.62 91 ILE B C 1
ATOM 1676 O O . ILE B 1 91 ? 2.049 -23.953 -20.5 1 89.62 91 ILE B O 1
ATOM 1680 N N . GLU B 1 92 ? 1.887 -21.781 -20.219 1 89.38 92 GLU B N 1
ATOM 1681 C CA . GLU B 1 92 ? 3.314 -21.594 -20.453 1 89.38 92 GLU B CA 1
ATOM 1682 C C . GLU B 1 92 ? 4.148 -22.359 -19.438 1 89.38 92 GLU B C 1
ATOM 1684 O O . GLU B 1 92 ? 5.156 -22.984 -19.781 1 89.38 92 GLU B O 1
ATOM 1689 N N . GLY B 1 93 ? 3.787 -22.234 -18.219 1 88.75 93 GLY B N 1
ATOM 1690 C CA . GLY B 1 93 ? 4.488 -22.969 -17.188 1 88.75 93 GLY B CA 1
ATOM 1691 C C . GLY B 1 93 ? 4.461 -24.469 -17.391 1 88.75 93 GLY B C 1
ATOM 1692 O O . GLY B 1 93 ? 5.465 -25.156 -17.172 1 88.75 93 GLY B O 1
ATOM 1693 N N . LYS B 1 94 ? 3.432 -24.969 -17.766 1 87.25 94 LYS B N 1
ATOM 1694 C CA . LYS B 1 94 ? 3.303 -26.391 -18.031 1 87.25 94 LYS B CA 1
ATOM 1695 C C . LYS B 1 94 ? 4.18 -26.828 -19.203 1 87.25 94 LYS B C 1
ATOM 1697 O O . LYS B 1 94 ? 4.812 -27.875 -19.156 1 87.25 94 LYS B O 1
ATOM 1702 N N . LYS B 1 95 ? 4.203 -26 -20.188 1 85.31 95 LYS B N 1
ATOM 1703 C CA . LYS B 1 95 ? 5.062 -26.281 -21.328 1 85.31 95 LYS B CA 1
ATOM 1704 C C . LYS B 1 95 ? 6.531 -26.344 -20.922 1 85.31 95 LYS B C 1
ATOM 1706 O O . LYS B 1 95 ? 7.27 -27.219 -21.375 1 85.31 95 LYS B O 1
ATOM 1711 N N . MET B 1 96 ? 6.844 -25.453 -20.125 1 83.44 96 MET B N 1
ATOM 1712 C CA . MET B 1 96 ? 8.234 -25.406 -19.688 1 83.44 96 MET B CA 1
ATOM 1713 C C . MET B 1 96 ? 8.578 -26.641 -18.844 1 83.44 96 MET B C 1
ATOM 1715 O O . MET B 1 96 ? 9.68 -27.172 -18.953 1 83.44 96 MET B O 1
ATOM 1719 N N . SER B 1 97 ? 7.719 -26.969 -18.062 1 82.25 97 SER B N 1
ATOM 1720 C CA . SER B 1 97 ? 7.926 -28.141 -17.234 1 82.25 97 SER B CA 1
ATOM 1721 C C . SER B 1 97 ? 8.062 -29.406 -18.094 1 82.25 97 SER B C 1
ATOM 1723 O O . SER B 1 97 ? 8.883 -30.281 -17.797 1 82.25 97 SER B O 1
ATOM 1725 N N . PHE B 1 98 ? 7.34 -29.469 -19.156 1 77.56 98 PHE B N 1
ATOM 1726 C CA . PHE B 1 98 ? 7.398 -30.594 -20.078 1 77.56 98 PHE B CA 1
ATOM 1727 C C . PHE B 1 98 ? 8.727 -30.625 -20.812 1 77.56 98 PHE B C 1
ATOM 1729 O O . PHE B 1 98 ? 9.336 -31.688 -20.969 1 77.56 98 PHE B O 1
ATOM 1736 N N . MET B 1 99 ? 9.031 -29.531 -21.219 1 78.81 99 MET B N 1
ATOM 1737 C CA . MET B 1 99 ? 10.289 -29.438 -21.969 1 78.81 99 MET B CA 1
ATOM 1738 C C . MET B 1 99 ? 11.469 -29.812 -21.078 1 78.81 99 MET B C 1
ATOM 1740 O O . MET B 1 99 ? 12.414 -30.469 -21.531 1 78.81 99 MET B O 1
ATOM 1744 N N . LYS B 1 100 ? 11.445 -29.5 -19.922 1 74.88 100 LYS B N 1
ATOM 1745 C CA . LYS B 1 100 ? 12.508 -29.844 -18.984 1 74.88 100 LYS B CA 1
ATOM 1746 C C . LYS B 1 100 ? 12.547 -31.359 -18.719 1 74.88 100 LYS B C 1
ATOM 1748 O O . LYS B 1 100 ? 13.625 -31.938 -18.594 1 74.88 100 LYS B O 1
ATOM 1753 N N . PHE B 1 101 ? 11.367 -31.875 -18.734 1 68.44 101 PHE B N 1
ATOM 1754 C CA . PHE B 1 101 ? 11.273 -33.312 -18.516 1 68.44 101 PHE B CA 1
ATOM 1755 C C . PHE B 1 101 ? 11.672 -34.062 -19.781 1 68.44 101 PHE B C 1
ATOM 1757 O O . PHE B 1 101 ? 12.32 -35.125 -19.703 1 68.44 101 PHE B O 1
ATOM 1764 N N . SER B 1 102 ? 11.031 -33.562 -20.953 1 67.88 102 SER B N 1
ATOM 1765 C CA . SER B 1 102 ? 11.344 -34.219 -22.219 1 67.88 102 SER B CA 1
ATOM 1766 C C . SER B 1 102 ? 12.844 -34.219 -22.484 1 67.88 102 SER B C 1
ATOM 1768 O O . SER B 1 102 ? 13.375 -35.156 -23.078 1 67.88 102 SER B O 1
ATOM 1770 N N . ASN B 1 103 ? 13.344 -33.094 -22.344 1 60.47 103 ASN B N 1
ATOM 1771 C CA . ASN B 1 103 ? 14.797 -33.125 -22.469 1 60.47 103 ASN B CA 1
ATOM 1772 C C . ASN B 1 103 ? 15.422 -34.094 -21.484 1 60.47 103 ASN B C 1
ATOM 1774 O O . ASN B 1 103 ? 16.547 -34.562 -21.688 1 60.47 103 ASN B O 1
ATOM 1778 N N . SER B 1 104 ? 14.516 -34.312 -20.547 1 56 104 SER B N 1
ATOM 1779 C CA . SER B 1 104 ? 14.898 -35.469 -19.703 1 56 104 SER B CA 1
ATOM 1780 C C . 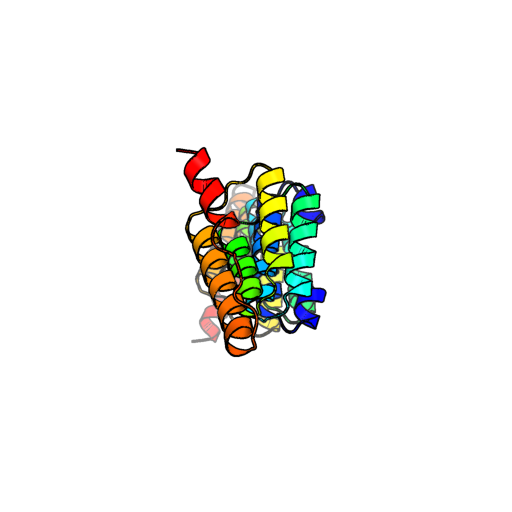SER B 1 104 ? 14.219 -36.75 -20.172 1 56 104 SER B C 1
ATOM 1782 O O . SER B 1 104 ? 13.227 -36.688 -20.906 1 56 104 SER B O 1
ATOM 1784 N N . THR B 1 105 ? 13.812 -37.812 -20.25 1 49.78 105 THR B N 1
ATOM 1785 C CA . THR B 1 105 ? 13.25 -39 -20.891 1 49.78 105 THR B CA 1
ATOM 1786 C C . THR B 1 105 ? 11.742 -38.844 -21.062 1 49.78 105 THR B C 1
ATOM 1788 O O . THR B 1 105 ? 11.109 -39.688 -21.719 1 49.78 105 THR B O 1
ATOM 1791 N N . MET B 1 106 ? 10.734 -38.375 -20.109 1 46.41 106 MET B N 1
ATOM 1792 C CA . MET B 1 106 ? 9.375 -38.812 -19.844 1 46.41 106 MET B CA 1
ATOM 1793 C C . MET B 1 106 ? 8.367 -38 -20.656 1 46.41 106 MET B C 1
ATOM 1795 O O . MET B 1 106 ? 8.414 -36.781 -20.656 1 46.41 106 MET B O 1
ATOM 1799 N N . LYS B 1 107 ? 7.684 -38.438 -21.781 1 43.56 107 LYS B N 1
ATOM 1800 C CA . LYS B 1 107 ? 6.582 -38.031 -22.656 1 43.56 107 LYS B CA 1
ATOM 1801 C C . LYS B 1 107 ? 5.398 -37.531 -21.828 1 43.56 107 LYS B C 1
ATOM 1803 O O . LYS B 1 107 ? 4.746 -38.281 -21.125 1 43.56 107 LYS B O 1
ATOM 1808 N N . LEU B 1 108 ? 5.234 -36.344 -21.25 1 43.31 108 LEU B N 1
ATOM 1809 C CA . LEU B 1 108 ? 4.172 -35.812 -20.406 1 43.31 108 LEU B CA 1
ATOM 1810 C C . LEU B 1 108 ? 2.887 -35.625 -21.203 1 43.31 108 LEU B C 1
ATOM 1812 O O . LEU B 1 108 ? 2.908 -35.031 -22.281 1 43.31 108 LEU B O 1
ATOM 1816 N N . ARG B 1 109 ? 1.706 -36.375 -21.016 1 36.41 109 ARG B N 1
ATOM 1817 C CA . ARG B 1 109 ? 0.276 -36.406 -21.312 1 36.41 109 ARG B CA 1
ATOM 1818 C C . ARG B 1 109 ? -0.399 -35.094 -20.922 1 36.41 109 ARG B C 1
ATOM 1820 O O . ARG B 1 109 ? -1.232 -35.062 -20.016 1 36.41 109 ARG B O 1
ATOM 1827 N N . THR B 1 110 ? 0.186 -34 -20.922 1 40.09 110 THR B N 1
ATOM 1828 C CA . THR B 1 110 ? -0.321 -32.75 -20.328 1 40.09 110 THR B CA 1
ATOM 1829 C C . THR B 1 110 ? -1.463 -32.188 -21.172 1 40.09 110 THR B C 1
ATOM 1831 O O . THR B 1 110 ? -2.014 -31.141 -20.844 1 40.09 110 THR B O 1
ATOM 1834 N N . ASP B 1 111 ? -1.888 -32.625 -22.266 1 37.16 111 ASP B N 1
ATOM 1835 C CA . ASP B 1 111 ? -2.891 -31.922 -23.078 1 37.16 111 ASP B CA 1
ATOM 1836 C C . ASP B 1 111 ? -4.219 -31.828 -22.328 1 37.16 111 ASP B C 1
ATOM 1838 O O . ASP B 1 111 ? -5.012 -30.906 -22.594 1 37.16 111 ASP B O 1
ATOM 1842 N N . HIS B 1 112 ? -4.754 -32.812 -21.609 1 36.84 112 HIS B N 1
ATOM 1843 C CA . HIS B 1 112 ? -6.156 -32.875 -21.219 1 36.84 112 HIS B CA 1
ATOM 1844 C C . HIS B 1 112 ? -6.488 -31.844 -20.156 1 36.84 112 HIS B C 1
ATOM 1846 O O . HIS B 1 112 ? -7.664 -31.594 -19.875 1 36.84 112 HIS B O 1
ATOM 1852 N N . CYS B 1 113 ? -5.645 -31.422 -19.297 1 37.03 113 CYS B N 1
ATOM 1853 C CA . CYS B 1 113 ? -6.145 -30.781 -18.078 1 37.03 113 CYS B CA 1
ATOM 1854 C C . CYS B 1 1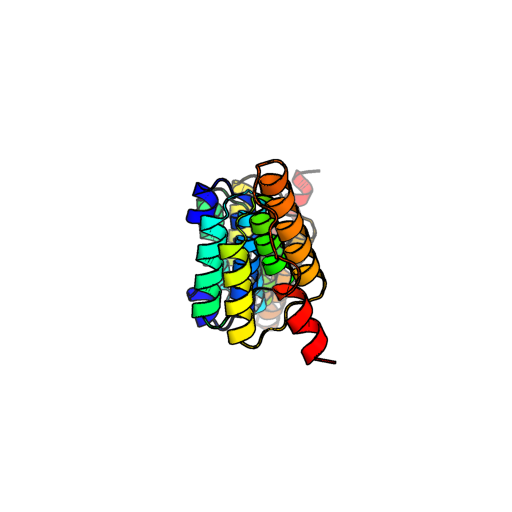13 ? -6.531 -29.344 -18.359 1 37.03 113 CYS B C 1
ATOM 1856 O O . CYS B 1 113 ? -7.535 -28.844 -17.828 1 37.03 113 CYS B O 1
ATOM 1858 N N . LEU B 1 114 ? -5.75 -28.656 -19.031 1 39.97 114 LEU B N 1
ATOM 1859 C CA . LEU B 1 114 ? -6.023 -27.234 -19.031 1 39.97 114 LEU B CA 1
ATOM 1860 C C . LEU B 1 114 ? -7.238 -26.922 -19.906 1 39.97 114 LEU B C 1
ATOM 1862 O O . LEU B 1 114 ? -8.031 -26.031 -19.578 1 39.97 114 LEU B O 1
ATOM 1866 N N . LEU B 1 115 ? -7.328 -27.562 -21.047 1 37.34 115 LEU B N 1
ATOM 1867 C CA . LEU B 1 115 ? -8.336 -27.219 -22.047 1 37.34 115 LEU B CA 1
ATOM 1868 C C . LEU B 1 115 ? -9.734 -27.594 -21.547 1 37.34 115 LEU B C 1
ATOM 1870 O O . LEU B 1 115 ? -10.719 -26.953 -21.922 1 37.34 115 LEU B O 1
ATOM 1874 N N . ASP B 1 116 ? -9.852 -28.578 -20.719 1 38.34 116 ASP B N 1
ATOM 1875 C CA . ASP B 1 116 ? -11.219 -28.938 -20.375 1 38.34 116 ASP B CA 1
ATOM 1876 C C . ASP B 1 116 ? -11.93 -27.781 -19.688 1 38.34 116 ASP B C 1
ATOM 1878 O O . ASP B 1 116 ? -13.148 -27.625 -19.797 1 38.34 116 ASP B O 1
ATOM 1882 N N . TYR B 1 117 ? -11.242 -26.984 -18.969 1 35.38 117 TYR B N 1
ATOM 1883 C CA . TYR B 1 117 ? -12 -25.922 -18.328 1 35.38 117 TYR B CA 1
ATOM 1884 C C . TYR B 1 117 ? -12.539 -24.938 -19.359 1 35.38 117 TYR B C 1
ATOM 1886 O O . TYR B 1 117 ? -13.625 -24.375 -19.172 1 35.38 117 TYR B O 1
ATOM 1894 N N . TRP B 1 118 ? -11.836 -24.594 -20.406 1 37.28 118 TRP B N 1
ATOM 1895 C CA . TRP B 1 118 ? -12.383 -23.688 -21.406 1 37.28 118 TRP B CA 1
ATOM 1896 C C . TRP B 1 118 ? -13.562 -24.312 -22.141 1 37.28 118 TRP B C 1
ATOM 1898 O O . TRP B 1 118 ? -14.523 -23.625 -22.484 1 37.28 118 TRP B O 1
ATOM 1908 N N . SER B 1 119 ? -13.531 -25.547 -22.453 1 36.09 119 SER B N 1
ATOM 1909 C CA . SER B 1 119 ? -14.641 -26.094 -23.234 1 36.09 119 SER B CA 1
ATOM 1910 C C . SER B 1 119 ? -15.93 -26.125 -22.422 1 36.09 119 SER B C 1
ATOM 1912 O O . SER B 1 119 ? -17.016 -26.312 -22.969 1 36.09 119 SER B O 1
ATOM 1914 N N . MET B 1 120 ? -15.844 -26.266 -21.125 1 34.91 120 MET B N 1
ATOM 1915 C CA . MET B 1 120 ? -17.125 -26.406 -20.438 1 34.91 120 MET B CA 1
ATOM 1916 C C . MET B 1 120 ? -17.859 -25.062 -20.375 1 34.91 120 MET B C 1
ATOM 1918 O O . MET B 1 120 ? -19.047 -25.016 -20.047 1 34.91 120 MET B O 1
ATOM 1922 N N . ARG B 1 121 ? -17.141 -24 -20.391 1 37.38 121 ARG B N 1
ATOM 1923 C CA . ARG B 1 121 ? -17.938 -22.797 -20.219 1 37.38 121 ARG B CA 1
ATOM 1924 C C . ARG B 1 121 ? -18.5 -22.312 -21.547 1 37.38 121 ARG B C 1
ATOM 1926 O O . ARG B 1 121 ? -19.359 -21.422 -21.594 1 37.38 121 ARG B O 1
ATOM 1933 N N . HIS B 1 122 ? -18 -22.781 -22.641 1 31.27 122 HIS B N 1
ATOM 1934 C CA . HIS B 1 122 ? -18.797 -22.438 -23.828 1 31.27 122 HIS B CA 1
ATOM 1935 C C . HIS B 1 122 ? -19.844 -23.516 -24.109 1 31.27 122 HIS B C 1
ATOM 1937 O O . HIS B 1 122 ? -19.594 -24.703 -23.891 1 31.27 122 HIS B O 1
#